Protein AF-A0A7S3LJ17-F1 (afdb_monomer_lite)

Foldseek 3Di:
DVQVVQADPVQKHFLQVVLPDPVNCVVCVSDSVVVLCQQQCHDPPDGDNVSHDPQKDADPVSGIIHGNPDDDQQQKKKKAPADDPDDPVLVVVLCVVDPWAWPDWDDDPHRMIITGTPGSVSNVVSQVSLQPDDDPNHRIDMDTDDDDDPPPDDDPPPPPPPPPPPDDDDDPDDDDDDDDDDDDDDDDDDDDDDDPDPDDPPPVVVVVVVVVVVVVVVVVVVVVVVVPPD

Secondary structure (DSSP, 8-state):
-HHHHT--TTSEEEHHHHHTSHHHHHHHTT-HHHHHHHHHTEETTEE-GGGS-SSEEE-TTSSEEEE--PPPP--EEEEESPPTT--HHHHHHHHHTS---EEEEEEETTTEEEEEESSHHHHHHHHHHHTT-EETTEE-EEEEPPPPP-----------TTPPP-----------------------PPP--------STTHHHHHHHHHHHHHHHHHHHHHHHHTT--

InterPro domains:
  IPR006630 La-type HTH domain [PS50961] (1-75)
  IPR006630 La-type HTH domain [SM00715] (1-68)
  IPR012677 Nucleotide-binding alpha-beta plait domain superfamily [G3DSA:3.30.70.330] (72-146)
  IPR035979 RNA-binding domain superfamily [SSF54928] (68-147)
  IPR036388 Winged helix-like DNA-binding domain superfamily [G3DSA:1.10.10.10] (1-71)
  IPR036390 Winged helix DNA-binding domain superfamily [SSF46785] (2-72)
  IPR045180 La domain containing protein [PTHR22792] (1-199)
  IPR058699 LARP4/4B, RNA recognition motif [PF26088] (73-150)

Radius of gyration: 30.93 Å; chains: 1; bounding box: 80×74×75 Å

Organism: NCBI:txid215587

Structure (mmCIF, N/CA/C/O backbone):
data_AF-A0A7S3LJ17-F1
#
_entry.id   AF-A0A7S3LJ17-F1
#
loop_
_atom_site.group_PDB
_atom_site.id
_atom_site.type_symbol
_atom_site.label_atom_id
_atom_site.label_alt_id
_atom_site.label_comp_id
_atom_site.label_asym_id
_atom_site.label_entity_id
_atom_site.label_seq_id
_atom_site.pdbx_PDB_ins_code
_atom_site.Cartn_x
_atom_site.Cartn_y
_atom_site.Cartn_z
_atom_site.occupancy
_atom_site.B_iso_or_equiv
_atom_site.auth_seq_id
_atom_site.auth_comp_id
_atom_site.auth_asym_id
_atom_site.auth_atom_id
_atom_site.pdbx_PDB_model_num
ATOM 1 N N . THR A 1 1 ? -2.736 1.247 -24.886 1.00 71.44 1 THR A N 1
ATOM 2 C CA . THR A 1 1 ? -2.609 0.145 -25.865 1.00 71.44 1 THR A CA 1
ATOM 3 C C . THR A 1 1 ? -1.167 -0.140 -26.247 1.00 71.44 1 THR A C 1
ATOM 5 O O . THR A 1 1 ? -0.769 -1.281 -26.093 1.00 71.44 1 THR A O 1
ATOM 8 N N . TYR A 1 2 ? -0.358 0.858 -26.639 1.00 88.00 2 TYR A N 1
ATOM 9 C CA . TYR A 1 2 ? 1.052 0.653 -27.033 1.00 88.00 2 TYR A CA 1
ATOM 10 C C . TYR A 1 2 ? 1.890 -0.163 -26.029 1.00 88.00 2 TYR A C 1
ATOM 12 O O . TYR A 1 2 ? 2.501 -1.152 -26.406 1.00 88.00 2 TYR A O 1
ATOM 20 N N . MET A 1 3 ? 1.858 0.178 -24.737 1.00 85.25 3 MET A N 1
ATOM 21 C CA . MET A 1 3 ? 2.620 -0.581 -23.733 1.00 85.25 3 MET A CA 1
ATOM 22 C C . MET A 1 3 ? 2.180 -2.042 -23.617 1.00 85.25 3 MET A C 1
ATOM 24 O O . MET A 1 3 ? 3.030 -2.910 -23.492 1.00 85.25 3 MET A O 1
ATOM 28 N N . LEU A 1 4 ? 0.874 -2.318 -23.708 1.00 84.62 4 LEU A N 1
ATOM 29 C CA . LEU A 1 4 ? 0.357 -3.688 -23.637 1.00 84.62 4 LEU A CA 1
ATOM 30 C C . LEU A 1 4 ? 0.807 -4.519 -24.846 1.00 84.62 4 LEU A C 1
ATOM 32 O O . LEU A 1 4 ? 1.064 -5.702 -24.695 1.00 84.62 4 LEU A O 1
ATOM 36 N N . SER A 1 5 ? 0.947 -3.910 -26.029 1.00 87.75 5 SER A N 1
ATOM 37 C CA . SER A 1 5 ? 1.472 -4.606 -27.216 1.00 87.75 5 SER A CA 1
ATOM 38 C C . SER A 1 5 ? 2.980 -4.862 -27.183 1.00 87.75 5 SER A C 1
ATOM 40 O O . SER A 1 5 ? 3.486 -5.580 -28.033 1.00 87.75 5 SER A O 1
ATOM 42 N N . GLN A 1 6 ? 3.700 -4.236 -26.252 1.00 88.19 6 GLN A N 1
ATOM 43 C CA . GLN A 1 6 ? 5.151 -4.377 -26.095 1.00 88.19 6 GLN A CA 1
ATOM 44 C C . GLN A 1 6 ? 5.512 -5.299 -24.919 1.00 88.19 6 GLN A C 1
ATOM 46 O O . GLN A 1 6 ? 6.693 -5.457 -24.616 1.00 88.19 6 GLN A O 1
ATOM 51 N N . MET A 1 7 ? 4.504 -5.863 -24.242 1.00 89.88 7 MET A N 1
ATOM 52 C CA . MET A 1 7 ? 4.683 -6.837 -23.170 1.00 89.88 7 MET A CA 1
ATOM 53 C C . MET A 1 7 ? 4.942 -8.227 -23.751 1.00 89.88 7 MET A C 1
ATOM 55 O O . MET A 1 7 ? 4.301 -8.624 -24.725 1.00 89.88 7 MET A O 1
ATOM 59 N N . ASP A 1 8 ? 5.854 -8.971 -23.134 1.00 88.25 8 ASP A N 1
ATOM 60 C CA . ASP A 1 8 ? 5.990 -10.407 -23.359 1.00 88.25 8 ASP A CA 1
ATOM 61 C C . ASP A 1 8 ? 4.924 -11.213 -22.590 1.00 88.25 8 ASP A C 1
ATOM 63 O O . ASP A 1 8 ? 4.059 -10.657 -21.906 1.00 88.25 8 ASP A O 1
ATOM 67 N N . ASN A 1 9 ? 4.984 -12.542 -22.710 1.00 87.44 9 ASN A N 1
ATOM 68 C CA . ASN A 1 9 ? 4.051 -13.456 -22.043 1.00 87.44 9 ASN A CA 1
ATOM 69 C C . ASN A 1 9 ? 4.068 -13.323 -20.509 1.00 87.44 9 ASN A C 1
ATOM 71 O O . ASN A 1 9 ? 3.061 -13.613 -19.864 1.00 87.44 9 ASN A O 1
ATOM 75 N N . ASP A 1 10 ? 5.175 -12.847 -19.935 1.00 85.19 10 ASP A N 1
ATOM 76 C CA . ASP A 1 10 ? 5.362 -12.674 -18.495 1.00 85.19 10 ASP A CA 1
ATOM 77 C C . ASP A 1 10 ? 5.051 -11.240 -18.023 1.00 85.19 10 ASP A C 1
ATOM 79 O O . ASP A 1 10 ? 5.078 -10.947 -16.818 1.00 85.19 10 ASP A O 1
ATOM 83 N N . GLY A 1 11 ? 4.690 -10.346 -18.949 1.00 86.75 11 GLY A N 1
ATOM 84 C CA . GLY A 1 11 ? 4.327 -8.954 -18.691 1.00 86.75 11 GLY A CA 1
ATOM 85 C C . GLY A 1 11 ? 5.518 -7.999 -18.575 1.00 86.75 11 GLY A C 1
ATOM 86 O O . GLY A 1 11 ? 5.347 -6.883 -18.075 1.00 86.75 11 GLY A O 1
ATOM 87 N N . TYR A 1 12 ? 6.712 -8.411 -19.002 1.00 90.88 12 TYR A N 1
ATOM 88 C CA . TYR A 1 12 ? 7.881 -7.544 -19.087 1.00 90.88 12 TYR A CA 1
ATOM 89 C C . TYR A 1 12 ? 7.899 -6.761 -20.397 1.00 90.88 12 TYR A C 1
ATOM 91 O O . TYR A 1 12 ? 7.482 -7.234 -21.451 1.00 90.88 12 TYR A O 1
ATOM 99 N N . ILE A 1 13 ? 8.435 -5.547 -20.326 1.00 92.56 13 ILE A N 1
ATOM 100 C CA . ILE A 1 13 ? 8.638 -4.649 -21.460 1.00 92.56 13 ILE A CA 1
ATOM 101 C C . ILE A 1 13 ? 10.140 -4.353 -21.569 1.00 92.56 13 ILE A C 1
ATOM 103 O O . ILE A 1 13 ? 10.785 -4.109 -20.542 1.00 92.56 13 ILE A O 1
ATOM 107 N N . PRO A 1 14 ? 10.726 -4.325 -22.779 1.00 92.50 14 PRO A N 1
ATOM 108 C CA . PRO A 1 14 ? 12.118 -3.928 -22.959 1.00 92.50 14 PRO A CA 1
ATOM 109 C C . PRO A 1 14 ? 12.380 -2.497 -22.469 1.00 92.50 14 PRO A C 1
ATOM 111 O O . PRO A 1 14 ? 11.639 -1.562 -22.787 1.00 92.50 14 PRO A O 1
ATOM 114 N N . ILE A 1 15 ? 13.483 -2.295 -21.744 1.00 91.81 15 ILE A N 1
ATOM 115 C CA . ILE A 1 15 ? 13.877 -0.965 -21.252 1.00 91.81 15 ILE A CA 1
ATOM 116 C C . ILE A 1 15 ? 14.197 -0.023 -22.416 1.00 91.81 15 ILE A C 1
ATOM 118 O O . ILE A 1 15 ? 13.933 1.171 -22.310 1.00 91.81 15 ILE A O 1
ATOM 122 N N . ALA A 1 16 ? 14.673 -0.551 -23.549 1.00 90.69 16 ALA A N 1
ATOM 123 C CA . ALA A 1 16 ? 14.861 0.218 -24.779 1.00 90.69 16 ALA A CA 1
ATOM 124 C C . ALA A 1 16 ? 13.561 0.919 -25.219 1.00 90.69 16 ALA A C 1
ATOM 126 O O . ALA A 1 16 ? 13.550 2.133 -25.412 1.00 90.69 16 ALA A O 1
ATOM 127 N N . THR A 1 17 ? 12.444 0.185 -25.251 1.00 91.12 17 THR A N 1
ATOM 128 C CA . THR A 1 17 ? 11.117 0.714 -25.601 1.00 91.12 17 THR A CA 1
ATOM 129 C C . THR A 1 17 ? 10.657 1.802 -24.627 1.00 91.12 17 THR A C 1
ATOM 131 O O . THR A 1 17 ? 10.013 2.774 -25.018 1.00 91.12 17 THR A O 1
ATOM 134 N N . ILE A 1 18 ? 10.997 1.672 -23.343 1.00 89.56 18 ILE A N 1
ATOM 135 C CA . ILE A 1 18 ? 10.619 2.636 -22.300 1.00 89.56 18 ILE A CA 1
ATOM 136 C C . ILE A 1 18 ? 11.508 3.882 -22.335 1.00 89.56 18 ILE A C 1
ATOM 138 O O . ILE A 1 18 ? 11.015 5.004 -22.196 1.00 89.56 18 ILE A O 1
ATOM 142 N N . GLY A 1 19 ? 12.802 3.703 -22.596 1.00 88.69 19 GLY A N 1
ATOM 143 C CA . GLY A 1 19 ? 13.768 4.777 -22.812 1.00 88.69 19 GLY A CA 1
ATOM 144 C C . GLY A 1 19 ? 13.406 5.685 -23.986 1.00 88.69 19 GLY A C 1
ATOM 145 O O . GLY A 1 19 ? 13.860 6.825 -24.048 1.00 88.69 19 GLY A O 1
ATOM 146 N N . GLU A 1 20 ? 12.540 5.236 -24.896 1.00 89.00 20 GLU A N 1
ATOM 147 C CA . GLU A 1 20 ? 12.066 6.049 -26.009 1.00 89.00 20 GLU A CA 1
ATOM 148 C C . GLU A 1 20 ? 11.014 7.097 -25.631 1.00 89.00 20 GLU A C 1
ATOM 150 O O . GLU A 1 20 ? 10.817 8.055 -26.393 1.00 89.00 20 GLU A O 1
ATOM 155 N N . PHE A 1 21 ? 10.383 6.977 -24.457 1.00 90.69 21 PHE A N 1
ATOM 156 C CA . PHE A 1 21 ? 9.321 7.883 -24.038 1.00 90.69 21 PHE A CA 1
ATOM 157 C C . PHE A 1 21 ? 9.817 9.317 -23.869 1.00 90.69 21 PHE A C 1
ATOM 159 O O . PHE A 1 21 ? 10.776 9.602 -23.155 1.00 90.69 21 PHE A O 1
ATOM 166 N N . LYS A 1 22 ? 9.086 10.262 -24.473 1.00 91.06 22 LYS A N 1
ATOM 167 C CA . LYS A 1 22 ? 9.439 11.690 -24.504 1.00 91.06 22 LYS A CA 1
ATOM 168 C C . LYS A 1 22 ? 9.720 12.279 -23.121 1.00 91.06 22 LYS A C 1
ATOM 170 O O . LYS A 1 22 ? 10.614 13.106 -22.993 1.00 91.06 22 LYS A O 1
ATOM 175 N N . GLN A 1 23 ? 8.951 11.897 -22.101 1.00 90.75 23 GLN A N 1
ATOM 176 C CA . GLN A 1 23 ? 9.170 12.380 -20.735 1.00 90.75 23 GLN A CA 1
ATOM 177 C C . GLN A 1 23 ? 10.402 11.735 -20.101 1.00 90.75 23 GLN A C 1
ATOM 179 O O . GLN A 1 23 ? 11.217 12.441 -19.520 1.00 90.75 23 GLN A O 1
ATOM 184 N N . LEU A 1 24 ? 10.588 10.426 -20.277 1.00 89.25 24 LEU A N 1
ATOM 185 C CA . LEU A 1 24 ? 11.729 9.717 -19.708 1.00 89.25 24 LEU A CA 1
ATOM 186 C C . LEU A 1 24 ? 13.054 10.159 -20.343 1.00 89.25 24 LEU A C 1
ATOM 188 O O . LEU A 1 24 ? 14.040 10.346 -19.633 1.00 89.25 24 LEU A O 1
ATOM 192 N N . LYS A 1 25 ? 13.058 10.447 -21.652 1.00 89.81 25 LYS A N 1
ATOM 193 C CA . LYS A 1 25 ? 14.199 11.041 -22.368 1.00 89.81 25 LYS A CA 1
ATOM 194 C C . LYS A 1 25 ? 14.643 12.378 -21.785 1.00 89.81 25 LYS A C 1
ATOM 196 O O . LYS A 1 25 ? 15.838 12.644 -21.757 1.00 89.81 25 LYS A O 1
ATOM 201 N N . LYS A 1 26 ? 13.713 13.206 -21.293 1.00 91.62 26 LYS A N 1
ATOM 202 C CA . LYS A 1 26 ? 14.058 14.493 -20.666 1.00 91.62 26 LYS A CA 1
ATOM 203 C C . LYS A 1 26 ? 14.863 14.319 -19.378 1.00 91.62 26 LYS A C 1
ATOM 205 O O . LYS A 1 26 ? 15.712 15.153 -19.102 1.00 91.62 26 LYS A O 1
ATOM 210 N N . PHE A 1 27 ? 14.595 13.262 -18.610 1.00 86.50 27 PHE A N 1
ATOM 211 C CA . PHE A 1 27 ? 15.270 13.006 -17.333 1.00 86.50 27 PHE A CA 1
ATOM 212 C C . PHE A 1 27 ? 16.544 12.172 -17.485 1.00 86.50 27 PHE A C 1
ATOM 214 O O . PHE A 1 27 ? 17.511 12.386 -16.768 1.00 86.50 27 PHE A O 1
ATOM 221 N N . THR A 1 28 ? 16.553 11.226 -18.423 1.00 85.56 28 THR A N 1
ATOM 222 C CA . THR A 1 28 ? 17.648 10.253 -18.586 1.00 85.56 28 THR A CA 1
ATOM 223 C C . THR A 1 28 ? 18.652 10.642 -19.667 1.00 85.56 28 THR A C 1
ATOM 225 O O . THR A 1 28 ? 19.726 10.049 -19.749 1.00 85.56 28 THR A O 1
ATOM 228 N N . GLY A 1 29 ? 18.306 11.592 -20.542 1.00 83.81 29 GLY A N 1
ATOM 229 C CA . GLY A 1 29 ? 19.127 11.960 -21.699 1.00 83.81 29 GLY A CA 1
ATOM 230 C C . GLY A 1 29 ? 19.295 10.834 -22.726 1.00 83.81 29 GLY A C 1
ATOM 231 O O . GLY A 1 29 ? 20.181 10.918 -23.566 1.00 83.81 29 GLY A O 1
ATOM 232 N N . GLY A 1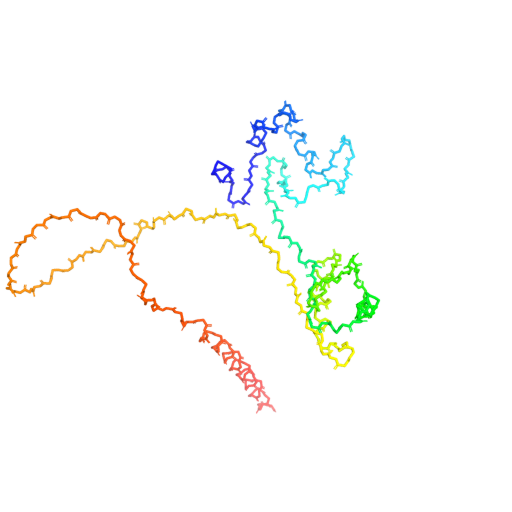 30 ? 18.475 9.776 -22.658 1.00 80.88 30 GLY A N 1
ATOM 233 C CA . GLY A 1 30 ? 18.621 8.576 -23.492 1.00 80.88 30 GLY A CA 1
ATOM 234 C C . GLY A 1 30 ? 19.522 7.489 -22.893 1.00 80.88 30 GLY A C 1
ATOM 235 O O . GLY A 1 30 ? 19.739 6.466 -23.537 1.00 80.88 30 GLY A O 1
ATOM 236 N N . ASN A 1 31 ? 20.015 7.663 -21.663 1.00 87.81 31 ASN A N 1
ATOM 237 C CA . ASN A 1 31 ? 20.821 6.652 -20.982 1.00 87.81 31 ASN A CA 1
ATOM 238 C C . ASN A 1 31 ? 19.933 5.591 -20.320 1.00 87.81 31 ASN A C 1
ATOM 240 O O . ASN A 1 31 ? 19.283 5.854 -19.307 1.00 87.81 31 ASN A O 1
ATOM 244 N N . LEU A 1 32 ? 19.951 4.369 -20.857 1.00 88.81 32 LEU A N 1
ATOM 245 C CA . LEU A 1 32 ? 19.167 3.248 -20.321 1.00 88.81 32 LEU A CA 1
ATOM 246 C C . LEU A 1 32 ? 19.664 2.789 -18.940 1.00 88.81 32 LEU A C 1
ATOM 248 O O . LEU A 1 32 ? 18.860 2.405 -18.094 1.00 88.81 32 LEU A O 1
ATOM 252 N N . ASN A 1 33 ? 20.968 2.908 -18.676 1.00 89.31 33 ASN A N 1
ATOM 253 C CA . ASN A 1 33 ? 21.567 2.513 -17.398 1.00 89.31 33 ASN A CA 1
ATOM 254 C C . ASN A 1 33 ? 21.003 3.315 -16.219 1.00 89.31 33 ASN A C 1
ATOM 256 O O . ASN A 1 33 ? 20.750 2.744 -15.165 1.00 89.31 33 ASN A O 1
ATOM 260 N N . LEU A 1 34 ? 20.7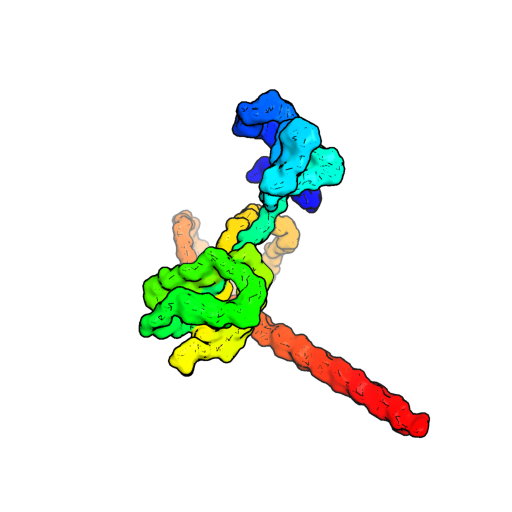16 4.607 -16.413 1.00 89.06 34 LEU A N 1
ATOM 261 C CA . LEU A 1 34 ? 20.122 5.441 -15.364 1.00 89.06 34 LEU A CA 1
ATOM 262 C C . LEU A 1 34 ? 18.714 4.969 -14.985 1.00 89.06 34 LEU A C 1
ATOM 264 O O . LEU A 1 34 ? 18.315 5.092 -13.830 1.00 89.06 34 LEU A O 1
ATOM 268 N N . ILE A 1 35 ? 17.969 4.398 -15.938 1.00 89.44 35 ILE A N 1
ATOM 269 C CA . ILE A 1 35 ? 16.646 3.822 -15.672 1.00 89.44 35 ILE A CA 1
ATOM 270 C C . ILE A 1 35 ? 16.806 2.617 -14.743 1.00 89.44 35 ILE A C 1
ATOM 272 O O . ILE A 1 35 ? 16.162 2.561 -13.698 1.00 89.44 35 ILE A O 1
ATOM 276 N N . VAL A 1 36 ? 17.711 1.696 -15.082 1.00 90.69 36 VAL A N 1
ATOM 277 C CA . VAL A 1 36 ? 18.009 0.501 -14.276 1.00 90.69 36 VAL A CA 1
ATOM 278 C C . VAL A 1 36 ? 18.481 0.888 -12.873 1.00 90.69 36 VAL A C 1
ATOM 280 O O . VAL A 1 36 ? 17.944 0.397 -11.881 1.00 90.69 36 VAL A O 1
ATOM 283 N N . GLU A 1 37 ? 19.431 1.817 -12.775 1.00 89.88 37 GLU A N 1
ATOM 284 C CA . GLU A 1 37 ? 19.971 2.289 -11.497 1.00 89.88 37 GLU A CA 1
ATOM 285 C C . GLU A 1 37 ? 18.901 2.958 -10.631 1.00 89.88 37 GLU A C 1
ATOM 287 O O . GLU A 1 37 ? 18.812 2.665 -9.438 1.00 89.88 37 GLU A O 1
ATOM 292 N N . SER A 1 38 ? 18.026 3.770 -11.232 1.00 88.50 38 SER A N 1
ATOM 293 C CA . SER A 1 38 ? 16.924 4.417 -10.513 1.00 88.50 38 SER A CA 1
ATOM 294 C C . SER A 1 38 ? 15.911 3.423 -9.941 1.00 88.50 38 SER A C 1
ATOM 296 O O . SER A 1 38 ? 15.367 3.657 -8.868 1.00 88.50 38 SER A O 1
ATOM 298 N N . ILE A 1 39 ? 15.680 2.291 -10.615 1.00 89.06 39 ILE A N 1
ATOM 299 C CA . ILE A 1 39 ? 14.757 1.252 -10.137 1.00 89.06 39 ILE A CA 1
ATOM 300 C C . ILE A 1 39 ? 15.374 0.473 -8.975 1.00 89.06 39 ILE A C 1
ATOM 302 O O . ILE A 1 39 ? 14.677 0.133 -8.020 1.00 89.06 39 ILE A O 1
ATOM 306 N N . ILE A 1 40 ? 16.680 0.216 -9.038 1.00 88.38 40 ILE A N 1
ATOM 307 C CA . ILE A 1 40 ? 17.421 -0.507 -7.998 1.00 88.38 40 ILE A CA 1
ATOM 308 C C . ILE A 1 40 ? 17.665 0.375 -6.763 1.00 88.38 40 ILE A C 1
ATOM 310 O O . ILE A 1 40 ? 17.911 -0.158 -5.688 1.00 88.38 40 ILE A O 1
ATOM 314 N N . GLY A 1 41 ? 17.575 1.703 -6.890 1.00 85.62 41 GLY A N 1
ATOM 315 C CA . GLY A 1 41 ? 17.977 2.629 -5.826 1.00 85.62 41 GLY A CA 1
ATOM 316 C C . GLY A 1 41 ? 19.498 2.786 -5.750 1.00 85.62 41 GLY A C 1
ATOM 317 O O . GLY A 1 41 ? 20.068 2.980 -4.678 1.00 85.62 41 GLY A O 1
ATOM 318 N N . LYS A 1 42 ? 20.184 2.646 -6.889 1.00 86.44 42 LYS A N 1
ATOM 319 C CA . LYS A 1 42 ? 21.639 2.753 -6.988 1.00 86.44 42 LYS A CA 1
ATOM 320 C C . LYS A 1 42 ? 22.044 4.179 -7.361 1.00 86.44 42 LYS A C 1
ATOM 322 O O . LYS A 1 42 ? 21.576 4.722 -8.356 1.00 86.44 42 LYS A O 1
ATOM 327 N N . ILE A 1 43 ? 22.951 4.767 -6.583 1.00 81.19 43 ILE A N 1
ATOM 328 C CA . ILE A 1 43 ? 23.584 6.061 -6.866 1.00 81.19 43 ILE A CA 1
ATOM 329 C C . ILE A 1 43 ? 25.095 5.833 -6.917 1.00 81.19 43 ILE A C 1
ATOM 331 O O . ILE A 1 43 ? 25.746 5.587 -5.897 1.00 81.19 43 ILE A O 1
ATOM 335 N N . GLY A 1 44 ? 25.669 5.883 -8.120 1.00 80.00 44 GLY A N 1
ATOM 336 C CA . GLY A 1 44 ? 27.082 5.562 -8.326 1.00 80.00 44 GLY A CA 1
ATOM 337 C C . GLY A 1 44 ? 27.387 4.123 -7.900 1.00 80.00 44 GLY A C 1
ATOM 338 O O . GLY A 1 44 ? 26.767 3.188 -8.387 1.00 80.00 44 GLY A O 1
ATOM 339 N N . SER A 1 45 ? 28.328 3.918 -6.974 1.00 79.31 45 SER A N 1
ATOM 340 C CA . SER A 1 45 ? 28.667 2.572 -6.476 1.00 79.31 45 SER A CA 1
ATOM 341 C C . SER A 1 45 ? 27.803 2.099 -5.298 1.00 79.31 45 SER A C 1
ATOM 343 O O . SER A 1 45 ? 27.975 0.967 -4.845 1.00 79.31 45 SER A O 1
ATOM 345 N N . ARG A 1 46 ? 26.912 2.941 -4.762 1.00 83.56 46 ARG A N 1
ATOM 346 C CA . ARG A 1 46 ? 26.132 2.628 -3.560 1.00 83.56 46 ARG A CA 1
ATOM 347 C C . ARG A 1 46 ? 24.724 2.193 -3.945 1.00 83.56 46 ARG A C 1
ATOM 349 O O . ARG A 1 46 ? 24.052 2.893 -4.695 1.00 83.56 46 ARG A O 1
ATOM 356 N N . VAL A 1 47 ? 24.290 1.059 -3.407 1.00 85.56 47 VAL A N 1
ATOM 357 C CA . VAL A 1 47 ? 22.896 0.612 -3.472 1.00 85.56 47 VAL A CA 1
ATOM 358 C C . VAL A 1 47 ? 22.226 0.993 -2.161 1.00 85.56 47 VAL A C 1
ATOM 360 O O . VAL A 1 47 ? 22.750 0.689 -1.089 1.00 85.56 47 VAL A O 1
ATOM 363 N N . ASP A 1 48 ? 21.103 1.694 -2.254 1.00 84.06 48 ASP A N 1
ATOM 364 C CA . ASP A 1 48 ? 20.243 2.003 -1.122 1.00 84.06 48 ASP A CA 1
ATOM 365 C C . ASP A 1 48 ? 18.894 1.306 -1.317 1.00 84.06 48 ASP A C 1
ATOM 367 O O . ASP A 1 48 ? 18.061 1.729 -2.120 1.00 84.06 48 ASP A O 1
ATOM 371 N N . GLU A 1 49 ? 18.677 0.225 -0.567 1.00 81.81 49 GLU A N 1
ATOM 372 C CA . GLU A 1 49 ? 17.433 -0.551 -0.621 1.00 81.81 49 GLU A CA 1
ATOM 373 C C . GLU A 1 49 ? 16.199 0.284 -0.249 1.00 81.81 49 GLU A C 1
ATOM 375 O O . GLU A 1 49 ? 15.095 -0.020 -0.694 1.00 81.81 49 GLU A O 1
ATOM 380 N N . SER A 1 50 ? 16.362 1.370 0.518 1.00 80.44 50 SER A N 1
ATOM 381 C CA . SER A 1 50 ? 15.248 2.270 0.840 1.00 80.44 50 SER A CA 1
ATOM 382 C C . SER A 1 50 ? 14.765 3.078 -0.369 1.00 80.44 50 SER A C 1
ATOM 384 O O . SER A 1 50 ? 13.607 3.493 -0.413 1.00 80.44 50 SER A O 1
ATOM 386 N N . MET A 1 51 ? 15.631 3.269 -1.369 1.00 80.31 51 MET A N 1
ATOM 387 C CA . MET A 1 51 ? 15.324 3.973 -2.615 1.00 80.31 51 MET A CA 1
ATOM 388 C C . MET A 1 51 ? 14.846 3.038 -3.729 1.00 80.31 51 MET A C 1
ATOM 390 O O . MET A 1 51 ? 14.478 3.510 -4.807 1.00 80.31 51 MET A O 1
ATOM 394 N N . ARG A 1 52 ? 14.852 1.721 -3.495 1.00 83.94 52 ARG A N 1
ATOM 395 C CA . ARG A 1 52 ? 14.408 0.732 -4.474 1.00 83.94 52 ARG A CA 1
ATOM 396 C C . ARG A 1 52 ? 12.936 0.949 -4.825 1.00 83.94 52 ARG A C 1
ATOM 398 O O . ARG A 1 52 ? 12.078 1.119 -3.957 1.00 83.94 52 ARG A O 1
ATOM 405 N N . SER A 1 53 ? 12.625 0.901 -6.116 1.00 82.50 53 SER A N 1
ATOM 406 C CA . SER A 1 53 ? 11.251 1.047 -6.588 1.00 82.50 53 SER A CA 1
ATOM 407 C C . SER A 1 53 ? 10.377 -0.114 -6.110 1.00 82.50 53 SER A C 1
ATOM 409 O O . SER A 1 53 ? 10.724 -1.282 -6.264 1.00 82.50 53 SER A O 1
ATOM 411 N N . THR A 1 54 ? 9.207 0.205 -5.557 1.00 80.06 54 THR A N 1
ATOM 412 C CA . THR A 1 54 ? 8.201 -0.783 -5.127 1.00 80.06 54 THR A CA 1
ATOM 413 C C . THR A 1 54 ? 7.134 -1.055 -6.187 1.00 80.06 54 THR A C 1
ATOM 415 O O . THR A 1 54 ? 6.336 -1.980 -6.037 1.00 80.06 54 THR A O 1
ATOM 418 N N . ILE A 1 55 ? 7.116 -0.250 -7.253 1.00 82.62 55 ILE A N 1
ATOM 419 C CA . ILE A 1 55 ? 6.097 -0.271 -8.311 1.00 82.62 55 ILE A CA 1
ATOM 420 C C . ILE A 1 55 ? 6.558 -0.994 -9.579 1.00 82.62 55 ILE A C 1
ATOM 422 O O . ILE A 1 55 ? 5.720 -1.355 -10.408 1.00 82.62 55 ILE A O 1
ATOM 426 N N . CYS A 1 56 ? 7.866 -1.202 -9.734 1.00 87.38 56 CYS A N 1
ATOM 427 C CA . CYS A 1 56 ? 8.459 -1.845 -10.896 1.00 87.38 56 CYS A CA 1
ATOM 428 C C . CYS A 1 56 ? 9.538 -2.848 -10.482 1.00 87.38 56 CYS A C 1
ATOM 430 O O . CYS A 1 56 ? 10.343 -2.576 -9.594 1.00 87.38 56 CYS A O 1
ATOM 432 N N . GLU A 1 57 ? 9.602 -3.961 -11.203 1.00 87.25 57 GLU A N 1
ATOM 433 C CA . GLU A 1 57 ? 10.606 -5.009 -11.042 1.00 87.25 57 GLU A CA 1
ATOM 434 C C . GLU A 1 57 ? 11.401 -5.170 -12.340 1.00 87.25 57 GLU A C 1
ATOM 436 O O . GLU A 1 57 ? 10.866 -5.022 -13.441 1.00 87.25 57 GLU A O 1
ATOM 441 N N . LEU A 1 58 ? 12.694 -5.455 -12.206 1.00 89.94 58 LEU A N 1
ATOM 442 C CA . LEU A 1 58 ? 13.575 -5.760 -13.328 1.00 89.94 58 LEU A CA 1
ATOM 443 C C . LEU A 1 58 ? 13.627 -7.271 -13.555 1.00 89.94 58 LEU A C 1
ATOM 445 O O . LEU A 1 58 ? 13.463 -8.051 -12.620 1.00 89.94 58 LEU A O 1
ATOM 449 N N . SER A 1 59 ? 13.855 -7.659 -14.802 1.00 88.75 59 SER A N 1
ATOM 450 C CA . SER A 1 59 ? 14.218 -9.027 -15.176 1.00 88.75 59 SER A CA 1
ATOM 451 C C . SER A 1 59 ? 15.634 -9.364 -14.683 1.00 88.75 59 SER A C 1
ATOM 453 O O . SER A 1 59 ? 16.425 -8.455 -14.413 1.00 88.75 59 SER A O 1
ATOM 455 N N . ASP A 1 60 ? 15.966 -10.653 -14.591 1.00 86.75 60 ASP A N 1
ATOM 456 C CA . ASP A 1 60 ? 17.284 -11.142 -14.152 1.00 86.75 60 ASP A CA 1
ATOM 457 C C . ASP A 1 60 ? 18.425 -10.622 -15.043 1.00 86.75 60 ASP A C 1
ATOM 459 O O . ASP A 1 60 ? 19.528 -10.352 -14.574 1.00 86.75 60 ASP A O 1
ATOM 463 N N . ASP A 1 61 ? 18.133 -10.413 -16.330 1.00 87.19 61 ASP A N 1
ATOM 464 C CA . ASP A 1 61 ? 19.041 -9.814 -17.316 1.00 87.19 61 ASP A CA 1
ATOM 465 C C . ASP A 1 61 ? 19.127 -8.277 -17.235 1.00 87.19 61 ASP A C 1
ATOM 467 O O . ASP A 1 61 ? 19.878 -7.659 -17.987 1.00 87.19 61 ASP A O 1
ATOM 471 N N . GLN A 1 62 ? 18.338 -7.648 -16.355 1.00 86.12 62 GLN A N 1
ATOM 472 C CA . GLN A 1 62 ? 18.204 -6.197 -16.174 1.00 86.12 62 GLN A CA 1
ATOM 473 C C . GLN A 1 62 ? 17.891 -5.417 -17.463 1.00 86.12 62 GLN A C 1
ATOM 475 O O . GLN A 1 62 ? 18.022 -4.194 -17.493 1.00 86.12 62 GLN A O 1
ATOM 480 N N . ALA A 1 63 ? 17.448 -6.097 -18.524 1.00 87.94 63 ALA A N 1
ATOM 481 C CA . ALA A 1 63 ? 17.148 -5.501 -19.826 1.00 87.94 63 ALA A CA 1
ATOM 482 C C . ALA A 1 63 ? 15.647 -5.249 -20.021 1.00 87.94 63 ALA A C 1
ATOM 484 O O . ALA A 1 63 ? 15.240 -4.490 -20.910 1.00 87.94 63 ALA A O 1
ATOM 485 N N . ARG A 1 64 ? 14.814 -5.874 -19.182 1.00 91.25 64 ARG A N 1
ATOM 486 C CA . ARG A 1 64 ? 13.358 -5.727 -19.190 1.00 91.25 64 ARG A CA 1
ATOM 487 C C . ARG A 1 64 ? 12.831 -5.297 -17.827 1.00 91.25 64 ARG A C 1
ATOM 489 O O . ARG A 1 64 ? 13.431 -5.580 -16.792 1.00 91.25 64 ARG A O 1
ATOM 496 N N . ILE A 1 65 ? 11.682 -4.636 -17.840 1.00 91.31 65 ILE A N 1
ATOM 497 C CA . ILE A 1 65 ? 10.992 -4.134 -16.652 1.00 91.31 65 ILE A CA 1
ATOM 498 C C . ILE A 1 65 ? 9.520 -4.532 -16.699 1.00 91.31 65 ILE A C 1
ATOM 500 O O . ILE A 1 65 ? 8.873 -4.481 -17.745 1.00 91.31 65 ILE A O 1
ATOM 504 N N . LYS A 1 66 ? 8.987 -4.909 -15.547 1.00 89.56 66 LYS A N 1
ATOM 505 C CA . LYS A 1 66 ? 7.590 -5.259 -15.336 1.00 89.56 66 LYS A CA 1
ATOM 506 C C . LYS A 1 66 ? 6.998 -4.340 -14.282 1.00 89.56 66 LYS A C 1
ATOM 508 O O . LYS A 1 66 ? 7.652 -3.997 -13.299 1.00 89.56 66 LYS A O 1
ATOM 513 N N . ALA A 1 67 ? 5.745 -3.948 -14.476 1.00 85.94 67 ALA A N 1
ATOM 514 C CA . ALA A 1 67 ? 5.006 -3.238 -13.444 1.00 85.94 67 ALA A CA 1
ATOM 515 C C . ALA A 1 67 ? 4.631 -4.226 -12.32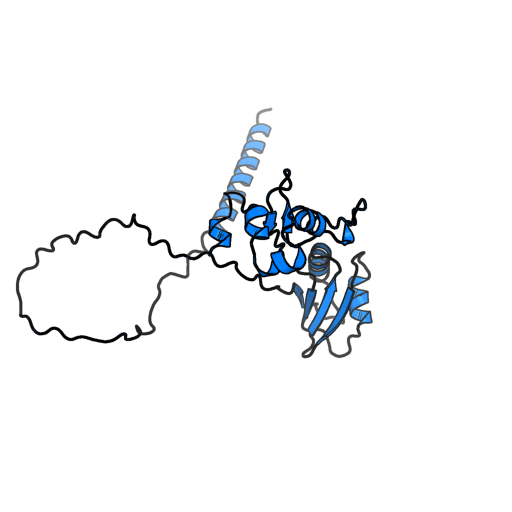9 1.00 85.94 67 ALA A C 1
ATOM 517 O O . ALA A 1 67 ? 3.762 -5.081 -12.506 1.00 85.94 67 ALA A O 1
ATOM 518 N N . SER A 1 68 ? 5.272 -4.096 -11.173 1.00 77.12 68 SER A N 1
ATOM 519 C CA . SER A 1 68 ? 4.958 -4.842 -9.959 1.00 77.12 68 SER A CA 1
ATOM 520 C C . SER A 1 68 ? 3.975 -4.031 -9.117 1.00 77.12 68 SER A C 1
ATOM 522 O O . SER A 1 68 ? 4.274 -3.609 -7.999 1.00 77.12 68 SER A O 1
ATOM 524 N N . TRP A 1 69 ? 2.783 -3.758 -9.659 1.00 66.81 69 TRP A N 1
ATOM 525 C CA . TRP A 1 69 ? 1.739 -3.111 -8.867 1.00 66.81 69 TRP A CA 1
ATOM 526 C C . TRP A 1 69 ? 1.235 -4.096 -7.810 1.00 66.81 69 TRP A C 1
ATOM 528 O O . TRP A 1 69 ? 0.358 -4.928 -8.057 1.00 66.81 69 TRP A O 1
ATOM 538 N N . LYS A 1 70 ? 1.813 -4.021 -6.612 1.00 65.69 70 LYS A N 1
ATOM 539 C CA . LYS A 1 70 ? 1.278 -4.716 -5.444 1.00 65.69 70 LYS A CA 1
ATOM 540 C C . LYS A 1 70 ? -0.045 -4.057 -5.076 1.00 65.69 70 LYS A C 1
ATOM 542 O O . LYS A 1 70 ? -0.201 -2.840 -5.173 1.00 65.69 70 LYS A O 1
ATOM 547 N N . ARG A 1 71 ? -1.025 -4.870 -4.671 1.00 64.69 71 ARG A N 1
ATOM 548 C CA . ARG A 1 71 ? -2.300 -4.334 -4.182 1.00 64.69 71 ARG A CA 1
ATOM 549 C C . ARG A 1 71 ? -2.010 -3.339 -3.049 1.00 64.69 71 ARG A C 1
ATOM 551 O O . ARG A 1 71 ? -1.160 -3.657 -2.215 1.00 64.69 71 ARG A O 1
ATOM 558 N N . PRO A 1 72 ? -2.692 -2.177 -3.003 1.00 68.50 72 PRO A N 1
ATOM 559 C CA . PRO A 1 72 ? -2.594 -1.278 -1.866 1.00 68.50 72 PRO A CA 1
ATOM 560 C C . PRO A 1 72 ? -2.880 -2.088 -0.607 1.00 68.50 72 PRO A C 1
ATOM 562 O O . PRO A 1 72 ? -3.924 -2.745 -0.516 1.00 68.50 72 PRO A O 1
ATOM 565 N N . GLN A 1 73 ? -1.917 -2.098 0.309 1.00 74.00 73 GLN A N 1
ATOM 566 C CA . GLN A 1 73 ? -2.039 -2.865 1.535 1.00 74.00 73 GLN A CA 1
ATOM 567 C C . GLN A 1 73 ? -3.214 -2.328 2.345 1.00 74.00 73 GLN A C 1
ATOM 569 O O . GLN A 1 73 ? -3.347 -1.122 2.565 1.00 74.00 73 GLN A O 1
ATOM 574 N N . ARG A 1 74 ? -4.087 -3.230 2.790 1.00 81.44 74 ARG A N 1
ATOM 575 C CA . ARG A 1 74 ? -5.239 -2.860 3.617 1.00 81.44 74 ARG A CA 1
ATOM 576 C C . ARG A 1 74 ? -4.792 -2.717 5.066 1.00 81.44 74 ARG A C 1
ATOM 578 O O . ARG A 1 74 ? -4.923 -3.647 5.848 1.00 81.44 74 ARG A O 1
ATOM 585 N N . THR A 1 75 ? -4.254 -1.557 5.416 1.00 87.38 75 THR A N 1
ATOM 586 C CA . THR A 1 75 ? -3.714 -1.302 6.763 1.00 87.38 75 THR A CA 1
ATOM 587 C C . THR A 1 75 ? -4.714 -0.648 7.712 1.00 87.38 75 THR A C 1
ATOM 589 O O . THR A 1 75 ? -4.450 -0.539 8.905 1.00 87.38 75 THR A O 1
ATOM 592 N N . THR A 1 76 ? -5.862 -0.181 7.209 1.00 88.81 76 THR A N 1
ATOM 593 C CA . THR A 1 76 ? -6.834 0.567 8.019 1.00 88.81 76 THR A CA 1
ATOM 594 C C . THR A 1 76 ? -8.009 -0.308 8.451 1.00 88.81 76 THR A C 1
ATOM 596 O O . THR A 1 76 ? -8.755 -0.823 7.615 1.00 88.81 76 THR A O 1
ATOM 599 N N . ILE A 1 77 ? -8.226 -0.404 9.759 1.00 90.19 77 ILE A N 1
ATOM 600 C CA . ILE A 1 77 ? -9.397 -1.015 10.391 1.00 90.19 77 ILE A CA 1
ATOM 601 C C . ILE A 1 77 ? -10.413 0.087 10.699 1.00 90.19 77 ILE A C 1
ATOM 603 O O . ILE A 1 77 ? -10.052 1.188 11.110 1.00 90.19 77 ILE A O 1
ATOM 607 N N . ILE A 1 78 ? -11.691 -0.206 10.480 1.00 91.81 78 ILE A N 1
ATOM 608 C CA . ILE A 1 78 ? -12.816 0.670 10.797 1.00 91.81 78 ILE A CA 1
ATOM 609 C C . ILE A 1 78 ? -13.600 0.025 11.934 1.00 91.81 78 ILE A C 1
ATOM 611 O O . ILE A 1 78 ? -14.165 -1.054 11.749 1.00 91.81 78 ILE A O 1
ATOM 615 N N . LEU A 1 79 ? -13.666 0.700 13.074 1.00 89.31 79 LEU A N 1
ATOM 616 C CA . LEU A 1 79 ? -14.547 0.351 14.182 1.00 89.31 79 LEU A CA 1
ATOM 617 C C . LEU A 1 79 ? -15.851 1.127 14.014 1.00 89.31 79 LEU A C 1
ATOM 619 O O . LEU A 1 79 ? -15.826 2.321 13.722 1.00 89.31 79 LEU A O 1
ATOM 623 N N . ARG A 1 80 ? -16.986 0.453 14.166 1.00 88.81 80 ARG A N 1
ATOM 624 C CA . ARG A 1 80 ? -18.323 1.048 14.139 1.00 88.81 80 ARG A CA 1
ATOM 625 C C . ARG A 1 80 ? -19.010 0.823 15.477 1.00 88.81 80 ARG A C 1
ATOM 627 O O . ARG A 1 80 ? -18.712 -0.162 16.147 1.00 88.81 80 ARG A O 1
ATOM 634 N N . GLU A 1 81 ? -19.966 1.698 15.784 1.00 83.94 81 GLU A N 1
ATOM 635 C CA . GLU A 1 81 ? -20.789 1.623 16.999 1.00 83.94 81 GLU A CA 1
ATOM 636 C C . GLU A 1 81 ? -19.940 1.739 18.275 1.00 83.94 81 GLU A C 1
ATOM 638 O O . GLU A 1 81 ? -20.151 1.043 19.259 1.00 83.94 81 GLU A O 1
ATOM 643 N N . VAL A 1 82 ? -18.935 2.619 18.247 1.00 82.62 82 VAL A N 1
ATOM 644 C CA . VAL A 1 82 ? -18.128 2.936 19.428 1.00 82.62 82 VAL A CA 1
ATOM 645 C C . VAL A 1 82 ? -18.831 4.023 20.238 1.00 82.62 82 VAL A C 1
ATOM 647 O O . VAL A 1 82 ? -19.022 5.131 19.737 1.00 82.62 82 VAL A O 1
ATOM 650 N N . LYS A 1 83 ? -19.173 3.712 21.492 1.00 79.38 83 LYS A N 1
ATOM 651 C CA . LYS A 1 83 ? -19.894 4.606 22.408 1.00 79.38 83 LYS A CA 1
ATOM 652 C C . LYS A 1 83 ? -19.289 6.014 22.486 1.00 79.38 83 LYS A C 1
ATOM 654 O O . LYS A 1 83 ? -18.068 6.180 22.596 1.00 79.38 83 LYS A O 1
ATOM 659 N N . GLU A 1 84 ? -20.165 7.018 22.510 1.00 72.00 84 GLU A N 1
ATOM 660 C CA . GLU A 1 84 ? -19.801 8.422 22.724 1.00 72.00 84 GLU A CA 1
ATOM 661 C C . GLU A 1 84 ? -19.120 8.607 24.092 1.00 72.00 84 GLU A C 1
ATOM 663 O O . GLU A 1 84 ? -19.648 8.197 25.127 1.00 72.00 84 GLU A O 1
ATOM 668 N N . GLY A 1 85 ? -17.917 9.189 24.086 1.00 73.62 85 GLY A N 1
ATOM 669 C CA . GLY A 1 85 ? -17.063 9.342 25.273 1.00 73.62 85 GLY A CA 1
ATOM 670 C C . GLY A 1 85 ? -15.871 8.383 25.338 1.00 73.62 85 GLY A C 1
ATOM 671 O O . GLY A 1 85 ? -15.049 8.516 26.237 1.00 73.62 85 GLY A O 1
ATOM 672 N N . THR A 1 86 ? -15.744 7.453 24.385 1.00 80.62 86 THR A N 1
ATOM 673 C CA . THR A 1 86 ? -14.526 6.640 24.227 1.00 80.62 86 THR A CA 1
ATOM 674 C C . THR A 1 86 ? -13.353 7.537 23.831 1.00 80.62 86 THR A C 1
ATOM 676 O O . THR A 1 86 ? -13.475 8.352 22.914 1.00 80.62 86 THR A O 1
ATOM 679 N N . THR A 1 87 ? -12.223 7.389 24.515 1.00 85.50 87 THR A N 1
ATOM 680 C CA . THR A 1 87 ? -10.990 8.127 24.221 1.00 85.50 87 THR A CA 1
ATOM 681 C C . THR A 1 87 ? -10.082 7.343 23.275 1.00 85.50 87 THR A C 1
ATOM 683 O O . THR A 1 87 ? -10.254 6.143 23.059 1.00 85.50 87 THR A O 1
ATOM 686 N N . GLU A 1 88 ? -9.091 8.016 22.688 1.00 84.94 88 GLU A N 1
ATOM 687 C CA . GLU A 1 88 ? -8.083 7.340 21.862 1.00 84.94 88 GLU A CA 1
ATOM 688 C C . GLU A 1 88 ? -7.320 6.269 22.664 1.00 84.94 88 GLU A C 1
ATOM 690 O O . GLU A 1 88 ? -6.998 5.204 22.132 1.00 84.94 88 GLU A O 1
ATOM 695 N N . ASP A 1 89 ? -7.086 6.527 23.953 1.00 84.56 89 ASP A N 1
ATOM 696 C CA . ASP A 1 89 ? -6.369 5.625 24.853 1.00 84.56 89 ASP A CA 1
ATOM 697 C C . ASP A 1 89 ? -7.143 4.329 25.111 1.00 84.56 89 ASP A C 1
ATOM 699 O O . ASP A 1 89 ? -6.543 3.259 25.140 1.00 84.56 89 ASP A O 1
ATOM 703 N N . ASP A 1 90 ? -8.475 4.377 25.187 1.00 84.94 90 ASP A N 1
ATOM 704 C CA . ASP A 1 90 ? -9.305 3.172 25.323 1.00 84.94 90 ASP A CA 1
ATOM 705 C C . ASP A 1 90 ? -9.173 2.245 24.102 1.00 84.94 90 ASP A C 1
ATOM 707 O O . ASP A 1 90 ? -9.134 1.018 24.224 1.00 84.94 90 ASP A O 1
ATOM 711 N N . ILE A 1 91 ? -9.061 2.830 22.907 1.00 84.12 91 ILE A N 1
ATOM 712 C CA . ILE A 1 91 ? -8.892 2.085 21.652 1.00 84.12 91 ILE A CA 1
ATOM 713 C C . ILE A 1 91 ? -7.473 1.540 21.526 1.00 84.12 91 ILE A C 1
ATOM 715 O O . ILE A 1 91 ? -7.284 0.424 21.038 1.00 84.12 91 ILE A O 1
ATOM 719 N N . LYS A 1 92 ? -6.472 2.287 21.997 1.00 83.69 92 LYS A N 1
ATOM 720 C CA . LYS A 1 92 ? -5.105 1.774 22.113 1.00 83.69 92 LYS A CA 1
ATOM 721 C C . LYS A 1 92 ? -5.037 0.625 23.113 1.00 83.69 92 LYS A C 1
ATOM 723 O O . LYS A 1 92 ? -4.446 -0.394 22.787 1.00 83.69 92 LYS A O 1
ATOM 728 N N . ASN A 1 93 ? -5.708 0.731 24.259 1.00 84.50 93 ASN A N 1
ATOM 729 C CA . ASN A 1 93 ? -5.755 -0.316 25.282 1.00 84.50 93 ASN A CA 1
ATOM 730 C C . ASN A 1 93 ? -6.418 -1.605 24.779 1.00 84.50 93 ASN A C 1
ATOM 732 O O . ASN A 1 93 ? -5.947 -2.695 25.088 1.00 84.50 93 ASN A O 1
ATOM 736 N N . LEU A 1 94 ? -7.445 -1.514 23.926 1.00 81.62 94 LEU A N 1
ATOM 737 C CA . LEU A 1 94 ? -8.034 -2.683 23.251 1.00 81.62 94 LEU A CA 1
ATOM 738 C C . LEU A 1 94 ? -7.006 -3.506 22.453 1.00 81.62 94 LEU A C 1
ATOM 740 O O . LEU A 1 94 ? -7.160 -4.727 22.319 1.00 81.62 94 LEU A O 1
ATOM 744 N N . LEU A 1 95 ? -5.986 -2.830 21.924 1.00 80.25 95 LEU A N 1
ATOM 745 C CA . LEU A 1 95 ? -4.911 -3.384 21.104 1.00 80.25 95 LEU A CA 1
ATOM 746 C C . LEU A 1 95 ? -3.579 -3.496 21.871 1.00 80.25 95 LEU A C 1
ATOM 748 O O . LEU A 1 95 ? -2.624 -4.042 21.331 1.00 80.25 95 LEU A O 1
ATOM 752 N N . ALA A 1 96 ? -3.502 -3.031 23.119 1.00 74.44 96 ALA A N 1
ATOM 753 C CA . ALA A 1 96 ? -2.272 -3.034 23.912 1.00 74.44 96 ALA A CA 1
ATOM 754 C C . ALA A 1 96 ? -1.844 -4.444 24.341 1.00 74.44 96 ALA A C 1
ATOM 756 O O . ALA A 1 96 ? -0.661 -4.684 24.549 1.00 74.44 96 ALA A O 1
ATOM 757 N N . ASP A 1 97 ? -2.786 -5.390 24.397 1.00 71.12 97 ASP A N 1
ATOM 758 C CA . ASP A 1 97 ? -2.506 -6.811 24.658 1.00 71.12 97 ASP A CA 1
ATOM 759 C C . ASP A 1 97 ? -1.778 -7.510 23.491 1.00 71.12 97 ASP A C 1
ATOM 761 O O . ASP A 1 97 ? -1.555 -8.718 23.534 1.00 71.12 97 ASP A O 1
ATOM 765 N N . THR A 1 98 ? -1.469 -6.786 22.411 1.00 72.75 98 THR A N 1
ATOM 766 C CA . THR A 1 98 ? -0.893 -7.340 21.183 1.00 72.75 98 THR A CA 1
ATOM 767 C C . THR A 1 98 ? 0.383 -6.609 20.788 1.00 72.75 98 THR A C 1
ATOM 769 O O . THR A 1 98 ? 0.495 -5.400 20.972 1.00 72.75 98 THR A O 1
ATOM 772 N N . ASP A 1 99 ? 1.316 -7.320 20.156 1.00 74.12 99 ASP A N 1
ATOM 773 C CA . ASP A 1 99 ? 2.581 -6.753 19.661 1.00 74.12 99 ASP A CA 1
ATOM 774 C C . ASP A 1 99 ? 2.418 -5.895 18.384 1.00 74.12 99 ASP A C 1
ATOM 776 O O . ASP A 1 99 ? 3.400 -5.534 17.725 1.00 74.12 99 ASP A O 1
ATOM 780 N N . TYR A 1 100 ? 1.183 -5.570 17.983 1.00 79.81 100 TYR A N 1
ATOM 781 C CA . TYR A 1 100 ? 0.926 -4.868 16.731 1.00 79.81 100 TYR A CA 1
ATOM 782 C C . TYR A 1 100 ? 1.287 -3.383 16.820 1.00 79.81 100 TYR A C 1
ATOM 784 O O . TYR A 1 100 ? 0.885 -2.655 17.728 1.00 79.81 100 TYR A O 1
ATOM 792 N N . LYS A 1 101 ? 1.983 -2.882 15.795 1.00 79.38 101 LYS A N 1
ATOM 793 C CA . LYS A 1 101 ? 2.344 -1.463 15.704 1.00 79.38 101 LYS A CA 1
ATOM 794 C C . LYS A 1 101 ? 1.202 -0.641 15.113 1.00 79.38 101 LYS A C 1
ATOM 796 O O . LYS A 1 101 ? 0.984 -0.634 13.897 1.00 79.38 101 LYS A O 1
ATOM 801 N N . VAL A 1 102 ? 0.503 0.090 15.978 1.00 84.31 102 VAL A N 1
ATOM 802 C CA . VAL A 1 102 ? -0.501 1.087 15.588 1.00 84.31 102 VAL A CA 1
ATOM 803 C C . VAL A 1 102 ? 0.209 2.372 15.148 1.00 84.31 102 VAL A C 1
ATOM 805 O O . VAL A 1 102 ? 0.964 2.957 15.919 1.00 84.31 102 VAL A O 1
ATOM 808 N N . GLN A 1 103 ? -0.023 2.825 13.911 1.00 85.38 103 GLN A N 1
ATOM 809 C CA . GLN A 1 103 ? 0.532 4.091 13.413 1.00 85.38 103 GLN A CA 1
ATOM 810 C C . GLN A 1 103 ? -0.325 5.295 13.801 1.00 85.38 103 GLN A C 1
ATOM 812 O O . GLN A 1 103 ? 0.201 6.361 14.103 1.00 85.38 103 GLN A O 1
ATOM 817 N N . SER A 1 104 ? -1.649 5.157 13.727 1.00 85.50 104 SER A N 1
ATOM 818 C CA . SER A 1 104 ? -2.567 6.267 13.971 1.00 85.50 104 SER A CA 1
ATOM 819 C C . SER A 1 104 ? -3.946 5.753 14.352 1.00 85.50 104 SER A C 1
ATOM 821 O O . SER A 1 104 ? -4.450 4.803 13.749 1.00 85.50 104 SER A O 1
ATOM 823 N N . VAL A 1 105 ? -4.568 6.420 15.318 1.00 89.19 105 VAL A N 1
ATOM 824 C CA . VAL A 1 105 ? -5.967 6.233 15.692 1.00 89.19 105 VAL A CA 1
ATOM 825 C C . VAL A 1 105 ? -6.666 7.573 15.503 1.00 89.19 105 VAL A C 1
ATOM 827 O O . VAL A 1 105 ? -6.146 8.609 15.908 1.00 89.19 105 VAL A O 1
ATOM 830 N N . ARG A 1 106 ? -7.822 7.575 14.840 1.00 89.44 106 ARG A N 1
ATOM 831 C CA . ARG A 1 106 ? -8.611 8.791 14.611 1.00 89.44 106 ARG A CA 1
ATOM 832 C C . ARG A 1 106 ? -10.098 8.509 14.752 1.00 89.44 106 ARG A C 1
ATOM 834 O O . ARG A 1 106 ? -10.591 7.515 14.212 1.00 89.44 106 ARG A O 1
ATOM 841 N N . SER A 1 107 ? -10.797 9.388 15.460 1.00 89.12 107 SER A N 1
ATOM 842 C CA . SER A 1 107 ? -12.254 9.393 15.499 1.00 89.12 107 SER A CA 1
ATOM 843 C C . SER A 1 107 ? -12.810 10.054 14.242 1.00 89.12 107 SER A C 1
ATOM 845 O O . SER A 1 107 ? -12.188 10.931 13.641 1.00 89.12 107 SER A O 1
ATOM 847 N N . ASP A 1 108 ? -13.981 9.597 13.826 1.00 88.25 108 ASP A N 1
ATOM 848 C CA . ASP A 1 108 ? -14.771 10.180 12.751 1.00 88.25 108 ASP A CA 1
ATOM 849 C C . ASP A 1 108 ? -16.218 10.362 13.222 1.00 88.25 108 ASP A C 1
ATOM 851 O O . ASP A 1 108 ? -16.626 9.901 14.295 1.00 88.25 108 ASP A O 1
ATOM 855 N N . VAL A 1 109 ? -17.009 11.055 12.414 1.00 83.19 109 VAL A N 1
ATOM 856 C CA . VAL A 1 109 ? -18.422 11.294 12.687 1.00 83.19 109 VAL A CA 1
ATOM 857 C C . VAL A 1 109 ? -19.213 9.984 12.771 1.00 83.19 109 VAL A C 1
ATOM 859 O O . VAL A 1 109 ? -18.960 9.012 12.058 1.00 83.19 109 VAL A O 1
ATOM 862 N N . GLY A 1 110 ? -20.216 9.960 13.650 1.00 82.31 110 GLY A N 1
ATOM 863 C CA . GLY A 1 110 ? -21.138 8.829 13.766 1.00 82.31 110 GLY A CA 1
ATOM 864 C C . GLY A 1 110 ? -20.513 7.580 14.389 1.00 82.31 110 GLY A C 1
ATOM 865 O O . GLY A 1 110 ? -20.619 6.495 13.813 1.00 82.31 110 GLY A O 1
ATOM 866 N N . GLN A 1 111 ? -19.875 7.724 15.560 1.00 85.56 111 GLN A N 1
ATOM 867 C CA . GLN A 1 111 ? -19.402 6.593 16.381 1.00 85.56 111 GLN A CA 1
ATOM 868 C C . GLN A 1 111 ? -18.481 5.632 15.607 1.00 85.56 111 GLN A C 1
ATOM 870 O O . GLN A 1 111 ? -18.514 4.410 15.785 1.00 85.56 111 GLN A O 1
ATOM 875 N N . THR A 1 112 ? -17.694 6.194 14.688 1.00 89.88 112 THR A N 1
ATOM 876 C CA . THR A 1 112 ? -16.797 5.457 13.804 1.00 89.88 112 THR A CA 1
ATOM 877 C C . THR A 1 112 ? -15.363 5.851 14.117 1.00 89.88 112 THR A C 1
ATOM 879 O O . THR A 1 112 ? -15.058 7.026 14.284 1.00 89.88 112 THR A O 1
ATOM 882 N N . TRP A 1 113 ? -14.474 4.866 14.184 1.00 91.06 113 TRP A N 1
ATOM 883 C CA . TRP A 1 113 ? -13.048 5.096 14.390 1.00 91.06 113 TRP A CA 1
ATOM 884 C C . TRP A 1 113 ? -12.237 4.404 13.312 1.00 91.06 113 TRP A C 1
ATOM 886 O O . TRP A 1 113 ? -12.585 3.315 12.852 1.00 91.06 113 TRP A O 1
ATOM 896 N N . PHE A 1 114 ? -11.130 5.029 12.931 1.00 91.25 114 PHE A N 1
ATOM 897 C CA . PHE A 1 114 ? -10.157 4.448 12.024 1.00 91.25 114 PHE A CA 1
ATOM 898 C C . PHE A 1 114 ? -8.854 4.195 12.762 1.00 91.25 114 PHE A C 1
ATOM 900 O O . PHE A 1 114 ? -8.274 5.104 13.354 1.00 91.25 114 PHE A O 1
ATOM 907 N N . VAL A 1 115 ? -8.375 2.963 12.657 1.00 90.06 115 VAL A N 1
ATOM 908 C CA . VAL A 1 115 ? -7.092 2.532 13.202 1.00 90.06 115 VAL A CA 1
ATOM 909 C C . VAL A 1 115 ? -6.205 2.141 12.029 1.00 90.06 115 VAL A C 1
ATOM 911 O O . VAL A 1 115 ? -6.527 1.216 11.286 1.00 90.06 115 VAL A O 1
ATOM 914 N N . THR A 1 116 ? -5.113 2.870 11.825 1.00 90.25 116 THR A N 1
ATOM 915 C CA . THR A 1 116 ? -4.105 2.564 10.808 1.00 90.25 116 THR A CA 1
ATOM 916 C C . THR A 1 116 ? -2.977 1.757 11.446 1.00 90.25 116 THR A C 1
ATOM 918 O O . THR A 1 116 ? -2.315 2.234 12.368 1.00 90.25 116 THR A O 1
ATOM 921 N N . MET A 1 117 ? -2.739 0.553 10.930 1.00 89.19 117 MET A N 1
ATOM 922 C CA . MET A 1 117 ? -1.669 -0.355 11.353 1.00 89.19 117 MET A CA 1
ATOM 923 C C . MET A 1 117 ? -0.421 -0.198 10.478 1.00 89.19 117 MET A C 1
ATOM 925 O O . MET A 1 117 ? -0.484 0.381 9.392 1.00 89.19 117 MET A O 1
ATOM 929 N N . SER A 1 118 ? 0.714 -0.738 10.926 1.00 86.19 118 SER A N 1
ATOM 930 C CA . SER A 1 118 ? 1.956 -0.694 10.146 1.00 86.19 118 SER A CA 1
ATOM 931 C C . SER A 1 118 ? 1.966 -1.633 8.937 1.00 86.19 118 SER A C 1
ATOM 933 O O . SER A 1 118 ? 2.586 -1.301 7.929 1.00 86.19 118 SER A O 1
ATOM 935 N N . THR A 1 119 ? 1.314 -2.794 9.026 1.00 84.25 119 THR A N 1
ATOM 936 C CA . THR A 1 119 ? 1.281 -3.797 7.952 1.00 84.25 119 THR A CA 1
ATOM 937 C C . THR A 1 119 ? -0.133 -4.340 7.732 1.00 84.25 119 THR A C 1
ATOM 939 O O . THR A 1 119 ? -1.009 -4.217 8.591 1.00 84.25 119 THR A O 1
ATOM 942 N N . GLU A 1 120 ? -0.384 -4.927 6.556 1.00 85.69 120 GLU A N 1
ATOM 943 C CA . GLU A 1 120 ? -1.669 -5.584 6.267 1.00 85.69 120 GLU A CA 1
ATOM 944 C C . GLU A 1 120 ? -1.891 -6.838 7.125 1.00 85.69 120 GLU A C 1
ATOM 946 O O . GLU A 1 120 ? -3.032 -7.136 7.480 1.00 85.69 120 GLU A O 1
ATOM 951 N N . ASP A 1 121 ? -0.826 -7.570 7.452 1.00 85.75 121 ASP A N 1
ATOM 952 C CA . ASP A 1 121 ? -0.929 -8.784 8.265 1.00 85.75 121 ASP A CA 1
ATOM 953 C C . ASP A 1 121 ? -1.330 -8.449 9.706 1.00 85.75 121 ASP A C 1
ATOM 955 O O . ASP A 1 121 ? -2.313 -8.991 10.217 1.00 85.75 121 ASP A O 1
ATOM 959 N N . ASP A 1 122 ? -0.691 -7.426 10.289 1.00 86.94 122 ASP A N 1
ATOM 960 C CA . ASP A 1 122 ? -1.077 -6.878 11.592 1.00 86.94 122 ASP A CA 1
ATOM 961 C C . ASP A 1 122 ? -2.535 -6.413 11.584 1.00 86.94 122 ASP A C 1
ATOM 963 O O . ASP A 1 122 ? -3.272 -6.651 12.536 1.00 86.94 122 ASP A O 1
ATOM 967 N N . ALA A 1 123 ? -2.994 -5.779 10.498 1.00 87.56 123 ALA A N 1
ATOM 968 C CA . ALA A 1 123 ? -4.372 -5.309 10.393 1.00 87.56 123 ALA A CA 1
ATOM 969 C C . ALA A 1 123 ? -5.398 -6.451 10.342 1.00 87.56 123 ALA A C 1
ATOM 971 O O . ALA A 1 123 ? -6.485 -6.3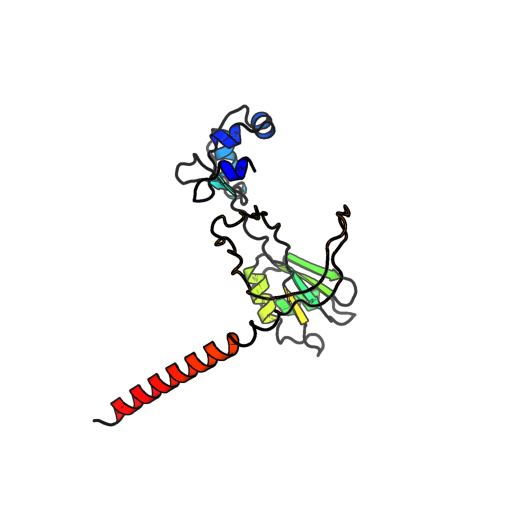31 10.913 1.00 87.56 123 ALA A O 1
ATOM 972 N N . LYS A 1 124 ? -5.075 -7.566 9.678 1.00 88.12 124 LYS A N 1
ATOM 973 C CA . LYS A 1 124 ? -5.935 -8.760 9.650 1.00 88.12 124 LYS A CA 1
ATOM 974 C C . LYS A 1 124 ? -5.975 -9.446 11.007 1.00 88.12 124 LYS A C 1
ATOM 976 O O . LYS A 1 124 ? -7.058 -9.780 11.483 1.00 88.12 124 LYS A O 1
ATOM 981 N N . SER A 1 125 ? -4.817 -9.619 11.629 1.00 86.88 125 SER A N 1
ATOM 982 C CA . SER A 1 125 ? -4.701 -10.287 12.921 1.00 86.88 125 SER A CA 1
ATOM 983 C C . SER A 1 125 ? -5.349 -9.459 14.035 1.00 86.88 125 SER A C 1
ATOM 985 O O . SER A 1 125 ? -6.151 -9.983 14.808 1.00 86.88 125 SER A O 1
ATOM 987 N N . ALA A 1 126 ? -5.147 -8.138 14.033 1.00 87.50 126 ALA A N 1
ATOM 988 C CA . ALA A 1 126 ? -5.847 -7.216 14.924 1.00 87.50 126 ALA A CA 1
ATOM 989 C C . ALA A 1 126 ? -7.367 -7.238 14.707 1.00 87.50 126 ALA A C 1
ATOM 991 O O . ALA A 1 126 ? -8.121 -7.211 15.676 1.00 87.50 126 ALA A O 1
ATOM 992 N N . LEU A 1 127 ? -7.845 -7.334 13.460 1.00 87.88 127 LEU A N 1
ATOM 993 C CA . LEU A 1 127 ? -9.278 -7.474 13.190 1.00 87.88 127 LEU A CA 1
ATOM 994 C C . LEU A 1 127 ? -9.849 -8.750 13.821 1.00 87.88 127 LEU A C 1
ATOM 996 O O . LEU A 1 127 ? -10.898 -8.679 14.453 1.00 87.88 127 LEU A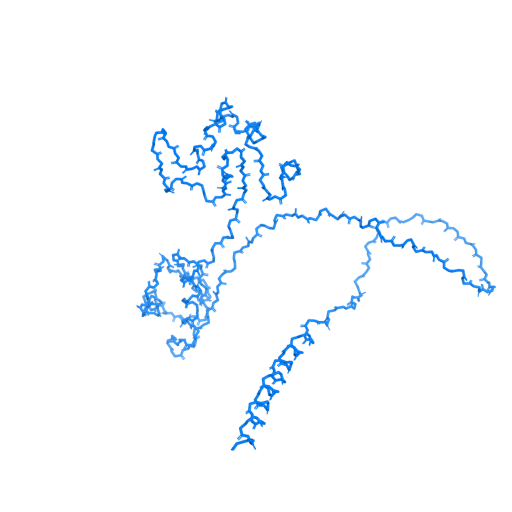 O 1
ATOM 1000 N N . LEU A 1 128 ? -9.170 -9.891 13.675 1.00 87.00 128 LEU A N 1
ATOM 1001 C CA . LEU A 1 128 ? -9.589 -11.148 14.302 1.00 87.00 128 LEU A CA 1
ATOM 1002 C C . LEU A 1 128 ? -9.604 -11.040 15.829 1.00 87.00 128 LEU A C 1
ATOM 1004 O O . LEU A 1 128 ? -10.536 -11.520 16.460 1.00 87.00 128 LEU A O 1
ATOM 1008 N N . HIS A 1 129 ? -8.622 -10.352 16.408 1.00 85.44 129 HIS A N 1
ATOM 1009 C CA . HIS A 1 129 ? -8.548 -10.124 17.848 1.00 85.44 129 HIS A CA 1
ATOM 1010 C C . HIS A 1 129 ? -9.654 -9.192 18.375 1.00 85.44 129 HIS A C 1
ATOM 1012 O O . HIS A 1 129 ? -10.109 -9.331 19.508 1.00 85.44 129 HIS A O 1
ATOM 1018 N N . LEU A 1 130 ? -10.114 -8.243 17.558 1.00 84.25 130 LEU A N 1
ATOM 1019 C CA . LEU A 1 130 ? -11.228 -7.358 17.901 1.00 84.25 130 LEU A CA 1
ATOM 1020 C C . LEU A 1 130 ? -12.587 -8.074 17.831 1.00 84.25 130 LEU A C 1
ATOM 1022 O O . LEU A 1 130 ? -13.528 -7.660 18.509 1.00 84.25 130 LEU A O 1
ATOM 1026 N N . ILE A 1 131 ? -12.701 -9.151 17.045 1.00 82.25 131 ILE A N 1
ATOM 1027 C CA . ILE A 1 131 ? -13.915 -9.971 16.975 1.00 82.25 131 ILE A CA 1
ATOM 1028 C C . ILE A 1 131 ? -14.063 -10.738 18.294 1.00 82.25 131 ILE A C 1
ATOM 1030 O O . ILE A 1 131 ? -13.307 -11.656 18.590 1.00 82.25 131 ILE A O 1
ATOM 1034 N N . GLY A 1 132 ? -15.062 -10.359 19.092 1.00 75.19 132 GLY A N 1
ATOM 1035 C CA . GLY A 1 132 ? -15.344 -10.972 20.395 1.00 75.19 132 GLY A CA 1
ATOM 1036 C C . GLY A 1 132 ? -14.872 -10.151 21.596 1.00 75.19 132 GLY A C 1
ATOM 1037 O O . GLY A 1 132 ? -15.259 -10.467 22.720 1.00 75.19 132 GLY A O 1
ATOM 1038 N N . LYS A 1 133 ? -14.122 -9.058 21.386 1.00 80.94 133 LYS A N 1
ATOM 1039 C CA . LYS A 1 133 ? -13.848 -8.092 22.454 1.00 80.94 133 LYS A CA 1
ATOM 1040 C C . LYS A 1 133 ? -15.056 -7.190 22.698 1.00 80.94 133 LYS A C 1
ATOM 1042 O O . LYS A 1 133 ? -15.756 -6.755 21.779 1.00 80.94 133 LYS A O 1
ATOM 1047 N N . THR A 1 134 ? -15.276 -6.888 23.970 1.00 79.62 134 THR A N 1
ATOM 1048 C CA . THR A 1 134 ? -16.297 -5.944 24.416 1.00 79.62 134 THR A CA 1
ATOM 1049 C C . THR A 1 134 ? -15.636 -4.667 24.898 1.00 79.62 134 THR A C 1
ATOM 1051 O O . THR A 1 134 ? -14.756 -4.718 25.756 1.00 79.62 134 THR A O 1
ATOM 1054 N N . LEU A 1 135 ? -16.093 -3.527 24.397 1.00 77.38 135 LEU A N 1
ATOM 1055 C CA . LEU A 1 135 ? -15.716 -2.211 24.887 1.00 77.38 135 LEU A CA 1
ATOM 1056 C C . LEU A 1 135 ? -16.923 -1.628 25.620 1.00 77.38 135 LEU A C 1
ATOM 1058 O O . LEU A 1 135 ? -18.013 -1.560 25.062 1.00 77.38 135 LEU A O 1
ATOM 1062 N N . ASN A 1 136 ? -16.754 -1.230 26.882 1.00 70.31 136 ASN A N 1
ATOM 1063 C CA . ASN A 1 136 ? -17.824 -0.600 27.666 1.00 70.31 136 ASN A CA 1
ATOM 1064 C C . ASN A 1 136 ? -19.138 -1.412 27.729 1.00 70.31 136 ASN A C 1
ATOM 1066 O O . ASN A 1 136 ? -20.223 -0.835 27.754 1.00 70.31 136 ASN A O 1
ATOM 1070 N N . LYS A 1 137 ? -19.023 -2.749 27.817 1.00 74.06 137 LYS A N 1
ATOM 1071 C CA . LYS A 1 137 ? -20.124 -3.742 27.833 1.00 74.06 137 LYS A CA 1
ATOM 1072 C C . LYS A 1 137 ? -20.863 -3.934 26.499 1.00 74.06 137 LYS A C 1
ATOM 1074 O O . LYS A 1 137 ? -21.819 -4.702 26.459 1.00 74.06 137 LYS A O 1
ATOM 1079 N N . GLU A 1 138 ? -20.398 -3.316 25.416 1.00 78.81 138 GLU A N 1
ATOM 1080 C CA . GLU A 1 138 ? -20.914 -3.519 24.059 1.00 78.81 138 GLU A CA 1
ATOM 1081 C C . GLU A 1 138 ? -19.878 -4.235 23.183 1.00 78.81 138 GLU A C 1
ATOM 1083 O O . GLU A 1 138 ? -18.668 -4.080 23.358 1.00 78.81 138 GLU A O 1
ATOM 1088 N N . SER A 1 139 ? -20.338 -5.070 22.251 1.00 79.75 139 SER A N 1
ATOM 1089 C CA . SER A 1 139 ? -19.455 -5.797 21.332 1.00 79.75 139 SER A CA 1
ATOM 1090 C C . SER A 1 139 ? -18.878 -4.860 20.275 1.00 79.75 139 SER A C 1
ATOM 1092 O O . SER A 1 139 ? -19.633 -4.159 19.599 1.00 79.75 139 SER A O 1
ATOM 1094 N N . VAL A 1 140 ? -17.565 -4.903 20.058 1.00 84.69 140 VAL A N 1
ATOM 1095 C CA . VAL A 1 140 ? -16.913 -4.067 19.044 1.00 84.69 140 VAL A CA 1
ATOM 1096 C C . VAL A 1 140 ? -17.199 -4.609 17.641 1.00 84.69 140 VAL A C 1
ATOM 1098 O O . VAL A 1 140 ? -16.879 -5.755 17.326 1.00 84.69 140 VAL A O 1
ATOM 1101 N N . LYS A 1 141 ? -17.763 -3.774 16.758 1.00 86.38 141 LYS A N 1
ATOM 1102 C CA . LYS A 1 141 ? -17.949 -4.115 15.339 1.00 86.38 141 LYS A CA 1
ATOM 1103 C C . LYS A 1 141 ? -16.816 -3.537 14.504 1.00 86.38 141 LYS A C 1
ATOM 1105 O O . LYS A 1 141 ? -16.816 -2.356 14.159 1.00 86.38 141 LYS A O 1
ATOM 1110 N N . ALA A 1 142 ? -15.860 -4.384 14.148 1.00 89.75 142 ALA A N 1
ATOM 1111 C CA . ALA A 1 142 ? -14.709 -4.008 13.340 1.00 89.75 142 ALA A CA 1
ATOM 1112 C C . ALA A 1 142 ? -14.827 -4.534 11.899 1.00 89.75 142 ALA A C 1
ATOM 1114 O O . ALA A 1 142 ? -15.379 -5.604 11.645 1.00 89.75 142 ALA A O 1
ATOM 1115 N N . ARG A 1 143 ? -14.293 -3.783 10.932 1.00 90.56 143 ARG A N 1
ATOM 1116 C CA . ARG A 1 143 ? -14.147 -4.215 9.534 1.00 90.56 143 ARG A CA 1
ATOM 1117 C C . ARG A 1 143 ? -12.847 -3.692 8.937 1.00 90.56 143 ARG A C 1
ATOM 1119 O O . ARG A 1 143 ? -12.435 -2.577 9.242 1.00 90.56 143 ARG A O 1
ATOM 1126 N N . LEU A 1 144 ? -12.240 -4.446 8.024 1.00 89.81 144 LEU A N 1
ATOM 1127 C CA . LEU A 1 144 ? -11.082 -3.965 7.269 1.00 89.81 144 LEU A CA 1
ATOM 1128 C C . LEU A 1 144 ? -11.536 -3.014 6.154 1.00 89.81 144 LEU A C 1
ATOM 1130 O O . LEU A 1 144 ? -12.452 -3.337 5.387 1.00 89.81 144 LEU A O 1
ATOM 1134 N N . LYS A 1 145 ? -10.905 -1.843 6.035 1.00 86.25 145 LYS A N 1
ATOM 1135 C CA . LYS A 1 145 ? -11.187 -0.918 4.935 1.00 86.25 145 LYS A CA 1
ATOM 1136 C C . LYS A 1 145 ? -10.767 -1.562 3.612 1.00 86.25 145 LYS A C 1
ATOM 1138 O O . LYS A 1 145 ? -9.669 -2.097 3.475 1.00 86.25 145 LYS A O 1
ATOM 1143 N N . SER A 1 146 ? -11.664 -1.518 2.631 1.00 77.38 146 SER A N 1
ATOM 1144 C CA . SER A 1 146 ? -11.337 -1.923 1.266 1.00 77.38 146 SER A CA 1
ATOM 1145 C C . SER A 1 146 ? -10.667 -0.759 0.551 1.00 77.38 146 SER A C 1
ATOM 1147 O O . SER A 1 146 ? -11.242 0.323 0.472 1.00 77.38 146 SER A O 1
ATOM 1149 N N . GLU A 1 147 ? -9.472 -0.993 0.026 1.00 74.56 147 GLU A N 1
ATOM 1150 C CA . GLU A 1 147 ? -8.838 -0.083 -0.922 1.00 74.56 147 GLU A CA 1
ATOM 1151 C C . GLU A 1 147 ? -9.265 -0.470 -2.343 1.00 74.56 147 GLU A C 1
ATOM 1153 O O . GLU A 1 147 ? -9.347 -1.657 -2.685 1.00 74.56 147 GLU A O 1
ATOM 1158 N N . THR A 1 148 ? -9.601 0.534 -3.154 1.00 59.81 148 THR A N 1
ATOM 1159 C CA . THR A 1 148 ? -10.072 0.312 -4.526 1.00 59.81 148 THR A CA 1
ATOM 1160 C C . THR A 1 148 ? -8.871 0.004 -5.402 1.00 59.81 148 THR A C 1
ATOM 1162 O O . THR A 1 148 ? -7.956 0.817 -5.521 1.00 59.81 148 THR A O 1
ATOM 1165 N N . LEU A 1 149 ? -8.868 -1.171 -6.028 1.00 60.78 149 LEU A N 1
ATOM 1166 C CA . LEU A 1 149 ? -7.891 -1.475 -7.063 1.00 60.78 149 LEU A CA 1
ATOM 1167 C C . LEU A 1 149 ? -8.294 -0.715 -8.330 1.00 60.78 149 LEU A C 1
ATOM 1169 O O . LEU A 1 149 ? -9.418 -0.917 -8.799 1.00 60.78 149 LEU A O 1
ATOM 1173 N N . PRO A 1 150 ? -7.422 0.119 -8.920 1.00 58.12 150 PRO A N 1
ATOM 1174 C CA . PRO A 1 150 ? -7.609 0.502 -10.307 1.00 58.12 150 PRO A CA 1
ATOM 1175 C C . PRO A 1 150 ? -7.546 -0.789 -11.123 1.00 58.12 150 PRO A C 1
ATOM 1177 O O . PRO A 1 150 ? -6.508 -1.441 -11.187 1.00 58.12 150 PRO A O 1
ATOM 1180 N N . VAL A 1 151 ? -8.683 -1.215 -11.671 1.00 57.16 151 VAL A N 1
ATOM 1181 C CA . VAL A 1 151 ? -8.740 -2.373 -12.562 1.00 57.16 151 VAL A CA 1
ATOM 1182 C C . VAL A 1 151 ? -7.938 -1.993 -13.810 1.00 57.16 151 VAL A C 1
ATOM 1184 O O . VAL A 1 151 ? -8.362 -1.071 -14.512 1.00 57.16 151 VAL A O 1
ATOM 1187 N N . PRO A 1 152 ? -6.797 -2.642 -14.118 1.00 53.22 152 PRO A N 1
ATOM 1188 C CA . PRO A 1 152 ? -6.158 -2.444 -15.409 1.00 53.22 152 PRO A CA 1
ATOM 1189 C C . PRO A 1 152 ? -7.109 -3.044 -16.435 1.00 53.22 152 PRO A C 1
ATOM 1191 O O . PRO A 1 152 ? -7.236 -4.256 -16.502 1.00 53.22 152 PRO A O 1
ATOM 1194 N N . SER A 1 153 ? -7.866 -2.217 -17.150 1.00 52.25 153 SER A N 1
ATOM 1195 C CA . SER A 1 153 ? -8.915 -2.665 -18.067 1.00 52.25 153 SER A CA 1
ATOM 1196 C C . SER A 1 153 ? -8.367 -3.627 -19.134 1.00 52.25 153 SER A C 1
ATOM 1198 O O . SER A 1 153 ? -7.597 -3.173 -19.985 1.00 52.25 153 SER A O 1
ATOM 1200 N N . PRO A 1 154 ? -8.820 -4.895 -19.204 1.00 57.34 154 PRO A N 1
ATOM 1201 C CA . PRO A 1 154 ? -8.553 -5.756 -20.338 1.00 57.34 154 PRO A CA 1
ATOM 1202 C C . PRO A 1 154 ? -9.895 -6.334 -20.800 1.00 57.34 154 PRO A C 1
ATOM 1204 O O . PRO A 1 154 ? -10.198 -7.505 -20.603 1.00 57.34 154 PRO A O 1
ATOM 1207 N N . ARG A 1 155 ? -10.772 -5.489 -21.339 1.00 47.41 155 ARG A N 1
ATOM 1208 C CA . ARG A 1 155 ? -11.880 -5.974 -22.167 1.00 47.41 155 ARG A CA 1
ATOM 1209 C C . ARG A 1 155 ? -11.842 -5.228 -23.480 1.00 47.41 155 ARG A C 1
ATOM 1211 O O . ARG A 1 155 ? -12.687 -4.393 -23.773 1.00 47.41 155 ARG A O 1
ATOM 1218 N N . VAL A 1 156 ? -10.848 -5.579 -24.289 1.00 48.59 156 VAL A N 1
ATOM 1219 C CA . VAL A 1 156 ? -11.170 -5.756 -25.700 1.00 48.59 156 VAL A CA 1
ATOM 1220 C C . VAL A 1 156 ? -12.150 -6.922 -25.695 1.00 48.59 156 VAL A C 1
ATOM 1222 O O . VAL A 1 156 ? -11.770 -8.044 -25.370 1.00 48.59 156 VAL A O 1
ATOM 1225 N N . TRP A 1 157 ? -13.431 -6.641 -25.922 1.00 44.19 157 TRP A N 1
ATOM 1226 C CA . TRP A 1 157 ? -14.347 -7.669 -26.394 1.00 44.19 157 TRP A CA 1
ATOM 1227 C C . TRP A 1 157 ? -13.701 -8.228 -27.660 1.00 44.19 157 TRP A C 1
ATOM 1229 O O . TRP A 1 157 ? -13.736 -7.578 -28.699 1.00 44.19 157 TRP A O 1
ATOM 1239 N N . GLN A 1 158 ? -13.020 -9.364 -27.559 1.00 49.31 158 GLN A N 1
ATOM 1240 C CA . GLN A 1 158 ? -12.774 -10.180 -28.732 1.00 49.31 158 GLN A CA 1
ATOM 1241 C C . GLN A 1 158 ? -14.130 -10.815 -29.024 1.00 49.31 158 GLN A C 1
ATOM 1243 O O . GLN A 1 158 ? -14.591 -11.616 -28.206 1.00 49.31 158 GLN A O 1
ATOM 1248 N N . PRO A 1 159 ? -14.842 -10.411 -30.092 1.00 49.03 159 PRO A N 1
ATOM 1249 C CA . PRO A 1 159 ? -15.953 -11.218 -30.547 1.00 49.03 159 PRO A CA 1
ATOM 1250 C C . PRO A 1 159 ? -15.359 -12.585 -30.869 1.00 49.03 159 PRO A C 1
ATOM 1252 O O . PRO A 1 159 ? -14.452 -12.692 -31.693 1.00 49.03 159 PRO A O 1
ATOM 1255 N N . SER A 1 160 ? -15.808 -13.609 -30.155 1.00 51.97 160 SER A N 1
ATOM 1256 C CA . SER A 1 160 ? -15.488 -14.992 -30.466 1.00 51.97 160 SER A CA 1
ATOM 1257 C C . SER A 1 160 ? -15.856 -15.211 -31.933 1.00 51.97 160 SER A C 1
ATOM 1259 O O . SER A 1 160 ? -17.033 -15.162 -32.288 1.00 51.97 160 SER A O 1
ATOM 1261 N N . THR A 1 161 ? -14.867 -15.411 -32.801 1.00 54.50 161 THR A N 1
ATOM 1262 C CA . THR A 1 161 ? -15.101 -15.759 -34.211 1.00 54.50 161 THR A CA 1
ATOM 1263 C C . THR A 1 161 ? -15.649 -17.179 -34.371 1.00 54.50 161 THR A C 1
ATOM 1265 O O . THR A 1 161 ? -16.050 -17.551 -35.466 1.00 54.50 161 THR A O 1
ATOM 1268 N N . ASP A 1 162 ? -15.740 -17.932 -33.271 1.00 52.25 162 ASP A N 1
ATOM 1269 C CA . ASP A 1 162 ? -16.206 -19.320 -33.225 1.00 52.25 162 ASP A CA 1
ATOM 1270 C C . ASP A 1 162 ? -17.657 -19.460 -32.739 1.00 52.25 162 ASP A C 1
ATOM 1272 O O . ASP A 1 162 ? -18.046 -20.498 -32.203 1.00 52.25 162 ASP A O 1
ATOM 1276 N N . ALA A 1 163 ? -18.489 -18.426 -32.894 1.00 54.53 163 ALA A N 1
ATOM 1277 C CA . ALA A 1 163 ? -19.928 -18.631 -32.778 1.00 54.53 163 ALA A CA 1
ATOM 1278 C C . ALA A 1 163 ? -20.397 -19.408 -34.025 1.00 54.53 163 ALA A C 1
ATOM 1280 O O . ALA A 1 163 ? -20.274 -18.878 -35.134 1.00 54.53 163 ALA A O 1
ATOM 1281 N N . PRO A 1 164 ? -20.923 -20.644 -33.896 1.00 53.81 164 PRO A N 1
ATOM 1282 C CA . PRO A 1 164 ? -21.468 -21.355 -35.041 1.00 53.81 164 PRO A CA 1
ATOM 1283 C C . PRO A 1 164 ? -22.577 -20.500 -35.650 1.00 53.81 164 PRO A C 1
ATOM 1285 O O . PRO A 1 164 ? -23.485 -20.049 -34.947 1.00 53.81 164 PRO A O 1
ATOM 1288 N N . ALA A 1 165 ? -22.466 -20.238 -36.953 1.00 50.41 165 ALA A N 1
ATOM 1289 C CA . ALA A 1 165 ? -23.460 -19.487 -37.699 1.00 50.41 165 ALA A CA 1
ATOM 1290 C C . ALA A 1 165 ? -24.842 -20.092 -37.426 1.00 50.41 165 ALA A C 1
ATOM 1292 O O . ALA A 1 165 ? -25.066 -21.279 -37.665 1.00 50.41 165 ALA A O 1
ATOM 1293 N N . PHE A 1 166 ? -25.758 -19.282 -36.895 1.00 50.09 166 PHE A N 1
ATOM 1294 C CA . PHE A 1 166 ? -27.146 -19.679 -36.720 1.00 50.09 166 PHE A CA 1
ATOM 1295 C C . PHE A 1 166 ? -27.731 -19.938 -38.111 1.00 50.09 166 PHE A C 1
ATOM 1297 O O . PHE A 1 166 ? -28.080 -19.004 -38.828 1.00 50.09 166 PHE A O 1
ATOM 1304 N N . THR A 1 167 ? -27.783 -21.201 -38.527 1.00 50.94 167 THR A N 1
ATOM 1305 C CA . THR A 1 167 ? -28.489 -21.611 -39.739 1.00 50.94 167 THR A CA 1
ATOM 1306 C C . THR A 1 167 ? -29.979 -21.668 -39.402 1.00 50.94 167 THR A C 1
ATOM 1308 O O . THR A 1 167 ? -30.373 -22.547 -38.628 1.00 50.94 167 THR A O 1
ATOM 1311 N N . PRO A 1 168 ? -30.828 -20.765 -39.923 1.00 40.78 168 PRO A N 1
ATOM 1312 C CA . PRO A 1 168 ? -32.260 -20.868 -39.699 1.00 40.78 168 PRO A CA 1
ATOM 1313 C C . PRO A 1 168 ? -32.779 -22.140 -40.381 1.00 40.78 168 PRO A C 1
ATOM 1315 O O . PRO A 1 168 ? -32.664 -22.307 -41.594 1.00 40.78 168 PRO A O 1
ATOM 1318 N N . GLN A 1 169 ? -33.324 -23.058 -39.586 1.00 44.19 169 GLN A N 1
ATOM 1319 C CA . GLN A 1 169 ? -34.057 -24.219 -40.090 1.00 44.19 169 GLN A CA 1
ATOM 1320 C C . GLN A 1 169 ? -35.349 -23.741 -40.780 1.00 44.19 169 GLN A C 1
ATOM 1322 O O . GLN A 1 169 ? -36.041 -22.881 -40.225 1.00 44.19 169 GLN A O 1
ATOM 1327 N N . PRO A 1 170 ? -35.711 -24.271 -41.962 1.00 40.34 170 PRO A N 1
ATOM 1328 C CA . PRO A 1 170 ? -36.931 -23.868 -42.644 1.00 40.34 170 PRO A CA 1
ATOM 1329 C C . PRO A 1 170 ? -38.144 -24.473 -41.931 1.00 40.34 170 PRO A C 1
ATOM 1331 O O . PRO A 1 170 ? -38.379 -25.680 -41.963 1.00 40.34 170 PRO A O 1
ATOM 1334 N N . PHE A 1 171 ? -38.926 -23.614 -41.282 1.00 34.81 171 PHE A N 1
ATOM 1335 C CA . PHE A 1 171 ? -40.231 -23.964 -40.738 1.00 34.81 171 PHE A CA 1
ATOM 1336 C C . PHE A 1 171 ? -41.240 -24.038 -41.894 1.00 34.81 171 PHE A C 1
ATOM 1338 O O . PHE A 1 171 ? -41.607 -23.017 -42.474 1.00 34.81 171 PHE A O 1
ATOM 1345 N N . TYR A 1 172 ? -41.671 -25.250 -42.252 1.00 36.41 172 TYR A N 1
ATOM 1346 C CA . TYR A 1 172 ? -42.820 -25.455 -43.136 1.00 36.41 172 TYR A CA 1
ATOM 1347 C C . TYR A 1 172 ? -44.088 -25.003 -42.399 1.00 36.41 172 TYR A C 1
ATOM 1349 O O . TYR A 1 172 ? -44.584 -25.692 -41.512 1.00 36.41 172 TYR A O 1
ATOM 1357 N N . GLY A 1 173 ? -44.598 -23.826 -42.761 1.00 33.84 173 GLY A N 1
ATOM 1358 C CA . GLY A 1 173 ? -45.796 -23.225 -42.183 1.00 33.84 173 GLY A CA 1
ATOM 1359 C C . GLY A 1 173 ? -46.549 -22.415 -43.231 1.00 33.84 173 GLY A C 1
ATOM 1360 O O . GLY A 1 173 ? -46.086 -21.379 -43.690 1.00 33.84 173 GLY A O 1
ATOM 1361 N N . ASN A 1 174 ? -47.688 -22.958 -43.629 1.00 34.06 174 ASN A N 1
ATOM 1362 C CA . ASN A 1 174 ? -48.553 -22.575 -44.733 1.00 34.06 174 ASN A CA 1
ATOM 1363 C C . ASN A 1 174 ? -49.508 -21.409 -44.371 1.00 34.06 174 ASN A C 1
ATOM 1365 O O . ASN A 1 174 ? -50.056 -21.399 -43.275 1.00 34.06 174 ASN A O 1
ATOM 1369 N N . TYR A 1 175 ? -49.751 -20.521 -45.346 1.00 33.06 175 TYR A N 1
ATOM 1370 C CA . TYR A 1 175 ? -50.779 -19.460 -45.465 1.00 33.06 175 TYR A CA 1
ATOM 1371 C C . TYR A 1 175 ? -50.856 -18.292 -44.455 1.00 33.06 175 TYR A C 1
ATOM 1373 O O . TYR A 1 175 ? -51.292 -18.451 -43.321 1.00 33.06 175 TYR A O 1
ATOM 1381 N N . GLY A 1 176 ? -50.687 -17.066 -44.986 1.00 32.03 176 GLY A N 1
ATOM 1382 C CA . GLY A 1 176 ? -51.625 -15.966 -44.704 1.00 32.03 176 GLY A CA 1
ATOM 1383 C C . GLY A 1 176 ? -51.049 -14.563 -44.445 1.00 32.03 176 GLY A C 1
ATOM 1384 O O . GLY A 1 176 ? -50.741 -14.239 -43.308 1.00 32.03 176 GLY A O 1
ATOM 1385 N N . MET A 1 177 ? -51.128 -13.701 -45.473 1.00 38.00 177 MET A N 1
ATOM 1386 C CA . MET A 1 177 ? -51.302 -12.226 -45.422 1.00 38.00 177 MET A CA 1
ATOM 1387 C C . MET A 1 177 ? -50.064 -11.290 -45.406 1.00 38.00 177 MET A C 1
ATOM 1389 O O . MET A 1 177 ? -48.978 -11.686 -44.993 1.00 38.00 177 MET A O 1
ATOM 1393 N N . PRO A 1 178 ? -50.203 -10.065 -45.979 1.00 39.12 178 PRO A N 1
ATOM 1394 C CA . PRO A 1 178 ? -49.211 -9.503 -46.889 1.00 39.12 178 PRO A CA 1
ATOM 1395 C C . PRO A 1 178 ? -48.379 -8.336 -46.334 1.00 39.12 178 PRO A C 1
ATOM 1397 O O . PRO A 1 178 ? -48.738 -7.626 -45.401 1.00 39.12 178 PRO A O 1
ATOM 1400 N N . GLN A 1 179 ? -47.263 -8.155 -47.032 1.00 44.12 179 GLN A N 1
ATOM 1401 C CA . GLN A 1 179 ? -46.290 -7.067 -47.059 1.00 44.12 179 GLN A CA 1
ATOM 1402 C C . GLN A 1 179 ? -46.862 -5.656 -46.824 1.00 44.12 179 GLN A C 1
ATOM 1404 O O . GLN A 1 179 ? -47.796 -5.263 -47.520 1.00 44.12 179 GLN A O 1
ATOM 1409 N N . GLN A 1 180 ? -46.203 -4.856 -45.969 1.00 37.47 180 GLN A N 1
ATOM 1410 C CA . GLN A 1 180 ? -45.919 -3.443 -46.259 1.00 37.47 180 GLN A CA 1
ATOM 1411 C C . GLN A 1 180 ? -44.877 -2.795 -45.320 1.00 37.47 180 GLN A C 1
ATOM 1413 O O . GLN A 1 180 ? -45.007 -2.794 -44.104 1.00 37.47 180 GLN A O 1
ATOM 1418 N N . GLN A 1 181 ? -43.906 -2.171 -45.995 1.00 35.59 181 GLN A N 1
ATOM 1419 C CA . GLN A 1 181 ? -43.189 -0.932 -45.673 1.00 35.59 181 GLN A CA 1
ATOM 1420 C C . GLN A 1 181 ? -42.061 -0.927 -44.623 1.00 35.59 181 GLN A C 1
ATOM 1422 O O . GLN A 1 181 ? -42.246 -0.910 -43.412 1.00 35.59 181 GLN A O 1
ATOM 1427 N N . MET A 1 182 ? -40.856 -0.820 -45.194 1.00 34.12 182 MET A N 1
ATOM 1428 C CA . MET A 1 182 ? -39.629 -0.276 -44.619 1.00 34.12 182 MET A CA 1
ATOM 1429 C C . MET A 1 182 ? -39.894 1.034 -43.861 1.00 34.12 182 MET A C 1
ATOM 1431 O O . MET A 1 182 ? -40.448 1.975 -44.426 1.00 34.12 182 MET A O 1
ATOM 1435 N N . GLY A 1 183 ? -39.413 1.118 -42.622 1.00 31.22 183 GLY A N 1
ATOM 1436 C CA . GLY A 1 183 ? -39.390 2.344 -41.832 1.00 31.22 183 GLY A CA 1
ATOM 1437 C C . GLY A 1 183 ? -38.144 2.375 -40.955 1.00 31.22 183 GLY A C 1
ATOM 1438 O O . GLY A 1 183 ? -38.030 1.610 -40.003 1.00 31.22 183 GLY A O 1
ATOM 1439 N N . TYR A 1 184 ? -37.202 3.246 -41.315 1.00 39.75 184 TYR A N 1
ATOM 1440 C CA . TYR A 1 184 ? -36.058 3.642 -40.496 1.00 39.75 184 TYR A CA 1
ATOM 1441 C C . TYR A 1 184 ? -36.511 4.023 -39.076 1.00 39.75 184 TYR A C 1
ATOM 1443 O O . TYR A 1 184 ? -37.372 4.883 -38.927 1.00 39.75 184 TYR A O 1
ATOM 1451 N N . ASN A 1 185 ? -35.890 3.453 -38.041 1.00 32.47 185 ASN A N 1
ATOM 1452 C CA . ASN A 1 185 ? -35.881 4.019 -36.688 1.00 32.47 185 ASN A CA 1
ATOM 1453 C C . ASN A 1 185 ? -34.555 3.629 -36.022 1.00 32.47 185 ASN A C 1
ATOM 1455 O O . ASN A 1 185 ? -34.226 2.453 -35.911 1.00 32.47 185 ASN A O 1
ATOM 1459 N N . MET A 1 186 ? -33.647 4.588 -35.828 1.00 30.44 186 MET A N 1
ATOM 1460 C CA . MET A 1 186 ? -33.557 5.427 -34.624 1.00 30.44 186 MET A CA 1
ATOM 1461 C C . MET A 1 186 ? -33.313 4.580 -33.372 1.00 30.44 186 MET A C 1
ATOM 1463 O O . MET A 1 186 ? -34.163 3.817 -32.927 1.00 30.44 186 MET A O 1
ATOM 1467 N N . VAL A 1 187 ? -32.106 4.747 -32.832 1.00 35.59 187 VAL A N 1
ATOM 1468 C CA . VAL A 1 187 ? -31.571 4.138 -31.613 1.00 35.59 187 VAL A CA 1
ATOM 1469 C C . VAL A 1 187 ? -32.500 4.453 -30.434 1.00 35.59 187 VAL A C 1
ATOM 1471 O O . VAL A 1 187 ? -32.420 5.520 -29.831 1.00 35.59 187 VAL A O 1
ATOM 1474 N N . GLY A 1 188 ? -33.413 3.529 -30.133 1.00 31.44 188 GLY A N 1
ATOM 1475 C CA . GLY A 1 188 ? -34.284 3.545 -28.963 1.00 31.44 188 GLY A CA 1
ATOM 1476 C C . GLY A 1 188 ? -33.804 2.524 -27.933 1.00 31.44 188 GLY A C 1
ATOM 1477 O O . GLY A 1 188 ? -33.631 1.349 -28.247 1.00 31.44 188 GLY A O 1
ATOM 1478 N N . PHE A 1 189 ? -33.574 2.988 -26.705 1.00 35.25 189 PHE A N 1
ATOM 1479 C CA . PHE A 1 189 ? -33.291 2.167 -25.525 1.00 35.25 189 PHE A CA 1
ATOM 1480 C C . PHE A 1 189 ? -34.304 1.012 -25.373 1.00 35.25 189 PHE A C 1
ATOM 1482 O O . PHE A 1 189 ? -35.507 1.272 -25.459 1.00 35.25 189 PHE A O 1
ATOM 1489 N N . PRO A 1 190 ? -33.880 -0.234 -25.075 1.00 40.66 190 PRO A N 1
ATOM 1490 C CA . PRO A 1 190 ? -34.827 -1.285 -24.739 1.00 40.66 190 PRO A CA 1
ATOM 1491 C C . PRO A 1 190 ? -35.390 -1.097 -23.314 1.00 40.66 190 PRO A C 1
ATOM 1493 O O . PRO A 1 190 ? -34.670 -0.637 -22.418 1.00 40.66 190 PRO A O 1
ATOM 1496 N N . PRO A 1 191 ? -36.667 -1.455 -23.075 1.00 35.06 191 PRO A N 1
ATOM 1497 C CA . PRO A 1 191 ? -37.343 -1.236 -21.805 1.00 35.06 191 PRO A CA 1
ATOM 1498 C C . PRO A 1 191 ? -36.848 -2.186 -20.713 1.00 35.06 191 PRO A C 1
ATOM 1500 O O . PRO A 1 191 ? -36.446 -3.324 -20.947 1.00 35.06 191 PRO A O 1
ATOM 1503 N N . ARG A 1 192 ? -36.948 -1.697 -19.480 1.00 40.78 192 ARG A N 1
ATOM 1504 C CA . ARG A 1 192 ? -36.648 -2.397 -18.233 1.00 40.78 192 ARG A CA 1
ATOM 1505 C C . ARG A 1 192 ? -37.628 -3.565 -18.035 1.00 40.78 192 ARG A C 1
ATOM 1507 O O . ARG A 1 192 ? -38.805 -3.331 -17.785 1.00 40.78 192 ARG A O 1
ATOM 1514 N N . GLY A 1 193 ? -37.141 -4.805 -18.078 1.00 35.62 193 GLY A N 1
ATOM 1515 C CA . GLY A 1 193 ? -37.938 -5.967 -17.678 1.00 35.62 193 GLY A CA 1
ATOM 1516 C C . GLY A 1 193 ? -37.297 -7.318 -17.993 1.00 35.62 193 GLY A C 1
ATOM 1517 O O . GLY A 1 193 ? -37.228 -7.702 -19.148 1.00 35.62 193 GLY A O 1
ATOM 1518 N N . GLN A 1 194 ? -36.941 -8.041 -16.924 1.00 33.56 194 GLN A N 1
ATOM 1519 C CA . GLN A 1 194 ? -36.695 -9.493 -16.852 1.00 33.56 194 GLN A CA 1
ATOM 1520 C C . GLN A 1 194 ? -35.360 -10.015 -17.419 1.00 33.56 194 GLN A C 1
ATOM 1522 O O . GLN A 1 194 ? -35.247 -10.424 -18.567 1.00 33.56 194 GLN A O 1
ATOM 1527 N N . VAL A 1 195 ? -34.358 -10.099 -16.538 1.00 38.62 195 VAL A N 1
ATOM 1528 C CA . VAL A 1 195 ? -33.213 -11.017 -16.674 1.00 38.62 195 VAL A CA 1
ATOM 1529 C C . VAL A 1 195 ? -33.474 -12.249 -15.795 1.00 38.62 195 VAL A C 1
ATOM 1531 O O . VAL A 1 195 ? -33.450 -12.116 -14.569 1.00 38.62 195 VAL A O 1
ATOM 1534 N N . PRO A 1 196 ? -33.715 -13.444 -16.363 1.00 35.16 196 PRO A N 1
ATOM 1535 C CA . PRO A 1 196 ? -33.635 -14.704 -15.630 1.00 35.16 196 PRO A CA 1
ATOM 1536 C C . PRO A 1 196 ? -32.157 -15.100 -15.509 1.00 35.16 196 PRO A C 1
ATOM 1538 O O . PRO A 1 196 ? -31.478 -15.220 -16.525 1.00 35.16 196 PRO A O 1
ATOM 1541 N N . GLY A 1 197 ? -31.633 -15.300 -14.294 1.00 35.88 197 GLY A N 1
ATOM 1542 C CA . GLY A 1 197 ? -30.274 -15.853 -14.165 1.00 35.88 197 GLY A CA 1
ATOM 1543 C C . GLY A 1 197 ? -29.523 -15.683 -12.845 1.00 35.88 197 GLY A C 1
ATOM 1544 O O . GLY A 1 197 ? -28.412 -16.187 -12.734 1.00 35.88 197 GLY A O 1
ATOM 1545 N N . TRP A 1 198 ? -30.080 -15.032 -11.823 1.00 34.25 198 TRP A N 1
ATOM 1546 C CA . TRP A 1 198 ? -29.402 -14.897 -10.525 1.00 34.25 198 TRP A CA 1
ATOM 1547 C C . TRP A 1 198 ? -29.903 -15.921 -9.504 1.00 34.25 198 TRP A C 1
ATOM 1549 O O . TRP A 1 198 ? -30.555 -15.545 -8.535 1.00 34.25 198 TRP A O 1
ATOM 1559 N N . ASN A 1 199 ? -29.624 -17.216 -9.711 1.00 40.97 199 ASN A N 1
ATOM 1560 C CA . ASN A 1 199 ? -29.719 -18.194 -8.615 1.00 40.97 199 ASN A CA 1
ATOM 1561 C C . ASN A 1 199 ? -28.939 -19.507 -8.847 1.00 40.97 199 ASN A C 1
ATOM 1563 O O . ASN A 1 199 ? -29.509 -20.590 -8.762 1.00 40.97 199 ASN A O 1
ATOM 1567 N N . GLN A 1 200 ? -27.633 -19.443 -9.140 1.00 44.22 200 GLN A N 1
ATOM 1568 C CA . GLN A 1 200 ? -26.797 -20.660 -9.235 1.00 44.22 200 GLN A CA 1
ATOM 1569 C C . GLN A 1 200 ? -25.644 -20.749 -8.227 1.00 44.22 200 GLN A C 1
ATOM 1571 O O . GLN A 1 200 ? -25.103 -21.830 -8.023 1.00 44.22 200 GLN A O 1
ATOM 1576 N N . SER A 1 201 ? -25.312 -19.686 -7.495 1.00 43.22 201 SER A N 1
ATOM 1577 C CA . SER A 1 201 ? -24.163 -19.701 -6.576 1.00 43.22 201 SER A CA 1
ATOM 1578 C C . SER A 1 201 ? -24.461 -20.201 -5.155 1.00 43.22 201 SER A C 1
ATOM 1580 O O . SER A 1 201 ? -23.531 -20.336 -4.367 1.00 43.22 201 SER A O 1
ATOM 1582 N N . ARG A 1 202 ? -25.718 -20.533 -4.811 1.00 41.00 202 ARG A N 1
ATOM 1583 C CA . ARG A 1 202 ? -26.062 -21.084 -3.480 1.00 41.00 202 ARG A CA 1
ATOM 1584 C C . ARG A 1 202 ? -26.121 -22.620 -3.425 1.00 41.00 202 ARG A C 1
ATOM 1586 O O . ARG A 1 202 ? -26.021 -23.180 -2.343 1.00 41.00 202 ARG A O 1
ATOM 1593 N N . ILE A 1 203 ? -26.247 -23.306 -4.565 1.00 46.34 203 ILE A N 1
ATOM 1594 C CA . ILE A 1 203 ? -26.374 -24.779 -4.598 1.00 46.34 203 ILE A CA 1
ATOM 1595 C C . ILE A 1 203 ? -24.998 -25.458 -4.584 1.00 46.34 203 ILE A C 1
ATOM 1597 O O . ILE A 1 203 ? -24.822 -26.502 -3.963 1.00 46.34 203 ILE A O 1
ATOM 1601 N N . GLN A 1 204 ? -23.985 -24.831 -5.186 1.00 41.28 204 GLN A N 1
ATOM 1602 C CA . GLN A 1 204 ? -22.648 -25.420 -5.256 1.00 41.28 204 GLN A CA 1
ATOM 1603 C C . GLN A 1 204 ? -21.947 -25.463 -3.890 1.00 41.28 204 GLN A C 1
ATOM 1605 O O . GLN A 1 204 ? -21.080 -26.312 -3.690 1.00 41.28 204 GLN A O 1
ATOM 1610 N N . TYR A 1 205 ? -22.355 -24.601 -2.944 1.00 44.34 205 TYR A N 1
ATOM 1611 C CA . TYR A 1 205 ? -21.723 -24.555 -1.629 1.00 44.34 205 TYR A CA 1
ATOM 1612 C C . TYR A 1 205 ? -22.185 -25.683 -0.677 1.00 44.34 205 TYR A C 1
ATOM 1614 O O . TYR A 1 205 ? -21.407 -26.206 0.108 1.00 44.34 205 TYR A O 1
ATOM 1622 N N . GLN A 1 206 ? -23.423 -26.169 -0.800 1.00 44.62 206 GLN A N 1
ATOM 1623 C CA . GLN A 1 206 ? -23.884 -27.301 0.022 1.00 44.62 206 GLN A CA 1
ATOM 1624 C C . GLN A 1 206 ? -23.351 -28.661 -0.458 1.00 44.62 206 GLN A C 1
ATOM 1626 O O . GLN A 1 206 ? -23.211 -29.583 0.344 1.00 44.62 206 GLN A O 1
ATOM 1631 N N . GLY A 1 207 ? -23.020 -28.789 -1.748 1.00 47.09 207 GLY A N 1
ATOM 1632 C CA . GLY A 1 207 ? -22.521 -30.044 -2.315 1.00 47.09 207 GLY A CA 1
ATOM 1633 C C . GLY A 1 207 ? -21.111 -30.414 -1.848 1.00 47.09 207 GLY A C 1
ATOM 1634 O O . GLY A 1 207 ? -20.858 -31.582 -1.563 1.00 47.09 207 GLY A O 1
ATOM 1635 N N . TYR A 1 208 ? -20.202 -29.439 -1.714 1.00 47.12 208 TYR A N 1
ATOM 1636 C CA . TYR A 1 208 ? -18.829 -29.733 -1.279 1.00 47.12 208 TYR A CA 1
ATOM 1637 C C . TYR A 1 208 ? -18.764 -30.168 0.192 1.00 47.12 208 TYR A C 1
ATOM 1639 O O . TYR A 1 208 ? -17.895 -30.952 0.566 1.00 47.12 208 TYR A O 1
ATOM 1647 N N . GLU A 1 209 ? -19.678 -29.672 1.030 1.00 48.81 209 GLU A N 1
ATOM 1648 C CA . GLU A 1 209 ? -19.708 -29.980 2.461 1.00 48.81 209 GLU A CA 1
ATOM 1649 C C . GLU A 1 209 ? -20.217 -31.406 2.694 1.00 48.81 209 GLU A C 1
ATOM 1651 O O . GLU A 1 209 ? -19.621 -32.146 3.474 1.00 48.81 209 GLU A O 1
ATOM 1656 N N . GLN A 1 210 ? -21.239 -31.840 1.947 1.00 49.16 210 GLN A N 1
ATOM 1657 C CA . GLN A 1 210 ? -21.740 -33.217 2.026 1.00 49.16 210 GLN A CA 1
ATOM 1658 C C . GLN A 1 210 ? -20.725 -34.238 1.501 1.00 49.16 210 GLN A C 1
ATOM 1660 O O . GLN A 1 210 ? -20.512 -35.266 2.142 1.00 49.16 210 GLN A O 1
ATOM 1665 N N . GLN A 1 211 ? -20.025 -33.928 0.405 1.00 47.25 211 GLN A N 1
ATOM 1666 C CA . GLN A 1 211 ? -19.030 -34.841 -0.164 1.00 47.25 211 GLN A CA 1
ATOM 1667 C C . GLN A 1 211 ? -17.829 -35.063 0.768 1.00 47.25 211 GLN A C 1
ATOM 1669 O O . GLN A 1 211 ? -17.303 -36.174 0.848 1.00 47.25 211 GLN A O 1
ATOM 1674 N N . ASN A 1 212 ? -17.416 -34.032 1.512 1.00 53.59 212 ASN A N 1
ATOM 1675 C CA . ASN A 1 212 ? -16.324 -34.154 2.481 1.00 53.59 212 ASN A CA 1
ATOM 1676 C C . ASN A 1 212 ? -16.730 -34.960 3.725 1.00 53.59 212 ASN A C 1
ATOM 1678 O O . ASN A 1 212 ? -15.912 -35.706 4.265 1.00 53.59 212 ASN A O 1
ATOM 1682 N N . VAL A 1 213 ? -17.987 -34.845 4.168 1.00 58.19 213 VAL A N 1
ATOM 1683 C CA . VAL A 1 213 ? -18.498 -35.597 5.326 1.00 58.19 213 VAL A CA 1
ATOM 1684 C C . VAL A 1 213 ? -18.667 -37.082 4.978 1.00 58.19 213 VAL A C 1
ATOM 1686 O O . VAL A 1 213 ? -18.298 -37.939 5.782 1.00 58.19 213 VAL A O 1
ATOM 1689 N N . GLU A 1 214 ? -19.133 -37.411 3.767 1.00 55.50 214 GLU A N 1
ATOM 1690 C CA . GLU A 1 214 ? -19.231 -38.803 3.299 1.00 55.50 214 GLU A CA 1
ATOM 1691 C C . GLU A 1 214 ? -17.856 -39.458 3.110 1.00 55.50 214 GLU A C 1
ATOM 1693 O O . GLU A 1 214 ? -17.676 -40.617 3.488 1.00 55.50 214 GLU A O 1
ATOM 1698 N N . GLN A 1 215 ? -16.854 -38.725 2.608 1.00 56.47 215 GLN A N 1
ATOM 1699 C CA . GLN A 1 215 ? -15.486 -39.250 2.511 1.00 56.47 215 GLN A CA 1
ATOM 1700 C C . GLN A 1 215 ? -14.848 -39.484 3.889 1.00 56.47 215 GLN A C 1
ATOM 1702 O O . GLN A 1 215 ? -14.158 -40.489 4.077 1.00 56.47 215 GLN A O 1
ATOM 1707 N N . GLN A 1 216 ? -15.118 -38.623 4.878 1.00 57.00 216 GLN A N 1
ATOM 1708 C CA . GLN A 1 216 ? -14.664 -38.855 6.255 1.00 57.00 216 GLN A CA 1
ATOM 1709 C C . GLN A 1 216 ? -15.365 -40.047 6.917 1.00 57.00 216 GLN A C 1
ATOM 1711 O O . GLN A 1 216 ? -14.705 -40.819 7.615 1.00 57.00 216 GLN A O 1
ATOM 1716 N N . GLN A 1 217 ? -16.664 -40.252 6.679 1.00 60.25 217 GLN A N 1
ATOM 1717 C CA . GLN A 1 217 ? -17.373 -41.424 7.208 1.00 60.25 217 GLN A CA 1
ATOM 1718 C C . GLN A 1 217 ? -16.926 -42.730 6.543 1.00 60.25 217 GLN A C 1
ATOM 1720 O O . GLN A 1 217 ? -16.772 -43.732 7.241 1.00 60.25 217 GLN A O 1
ATOM 1725 N N . GLN A 1 218 ? -16.638 -42.734 5.237 1.00 59.38 218 GLN A N 1
ATOM 1726 C CA . GLN A 1 218 ? -16.091 -43.917 4.564 1.00 59.38 218 GLN A CA 1
ATOM 1727 C C . GLN A 1 218 ? -14.678 -44.262 5.047 1.00 59.38 218 GLN A C 1
ATOM 1729 O O . GLN A 1 218 ? -14.378 -45.443 5.218 1.00 59.38 218 GLN A O 1
ATOM 1734 N N . GLN A 1 219 ? -13.826 -43.271 5.341 1.00 56.97 219 GLN A N 1
ATOM 1735 C CA . GLN A 1 219 ? -12.524 -43.543 5.961 1.00 56.97 219 GLN A CA 1
ATOM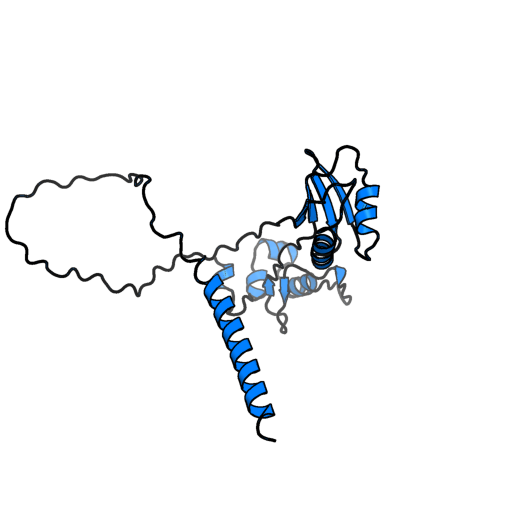 1736 C C . GLN A 1 219 ? -12.670 -44.122 7.372 1.00 56.97 219 GLN A C 1
ATOM 1738 O O . GLN A 1 219 ? -11.984 -45.087 7.698 1.00 56.97 219 GLN A O 1
ATOM 1743 N N . GLN A 1 220 ? -13.593 -43.612 8.193 1.00 57.66 220 GLN A N 1
ATOM 1744 C CA . GLN A 1 220 ? -13.820 -44.165 9.535 1.00 57.66 220 GLN A CA 1
ATOM 1745 C C . GLN A 1 220 ? -14.395 -45.589 9.503 1.00 57.66 220 GLN A C 1
ATOM 1747 O O . GLN A 1 220 ? -14.002 -46.416 10.325 1.00 57.66 220 GLN A O 1
ATOM 1752 N N . GLN A 1 221 ? -15.265 -45.907 8.539 1.00 58.25 221 GLN A N 1
ATOM 1753 C CA . GLN A 1 221 ? -15.782 -47.268 8.360 1.00 58.25 221 GLN A CA 1
ATOM 1754 C C . GLN A 1 221 ? -14.714 -48.233 7.834 1.00 58.25 221 GLN A C 1
ATOM 1756 O O . GLN A 1 221 ? -14.658 -49.372 8.284 1.00 58.25 221 GLN A O 1
ATOM 1761 N N . GLN A 1 222 ? -13.813 -47.786 6.951 1.00 56.66 222 GLN A N 1
ATOM 1762 C CA . GLN A 1 222 ? -12.689 -48.623 6.525 1.00 56.66 222 GLN A CA 1
ATOM 1763 C C . GLN A 1 222 ? -11.747 -48.933 7.695 1.00 56.66 222 GLN A C 1
ATOM 1765 O O . GLN A 1 222 ? -11.362 -50.088 7.865 1.00 56.66 222 GLN A O 1
ATOM 1770 N N . VAL A 1 223 ? -11.450 -47.958 8.560 1.00 56.62 223 VAL A N 1
ATOM 1771 C CA . VAL A 1 223 ? -10.592 -48.175 9.739 1.00 56.62 223 VAL A CA 1
ATOM 1772 C C . VAL A 1 223 ? -11.228 -49.152 10.745 1.00 56.62 223 VAL A C 1
ATOM 1774 O O . VAL A 1 223 ? -10.510 -49.958 11.337 1.00 56.62 223 VAL A O 1
ATOM 1777 N N . SER A 1 224 ? -12.558 -49.173 10.899 1.00 54.22 224 SER A N 1
ATOM 1778 C CA . SER A 1 224 ? -13.236 -50.114 11.809 1.00 54.22 224 SER A CA 1
ATOM 1779 C C . SER A 1 224 ? -13.344 -51.545 11.259 1.00 54.22 224 SER A C 1
ATOM 1781 O O . SER A 1 224 ? -13.243 -52.502 12.031 1.00 54.22 224 SER A O 1
ATOM 1783 N N . THR A 1 225 ? -13.445 -51.730 9.937 1.00 52.69 225 THR A N 1
ATOM 1784 C CA . THR A 1 225 ? -13.382 -53.074 9.323 1.00 52.69 225 THR A CA 1
ATOM 1785 C C . THR A 1 225 ? -12.016 -53.751 9.462 1.00 52.69 225 THR A C 1
ATOM 1787 O O . THR A 1 225 ? -11.961 -54.975 9.561 1.00 52.69 225 THR A O 1
ATOM 1790 N N . TRP A 1 226 ? -10.916 -52.993 9.548 1.00 48.47 226 TRP A N 1
ATOM 1791 C CA . TRP A 1 226 ? -9.578 -53.568 9.770 1.00 48.47 226 TRP A CA 1
ATOM 1792 C C . TRP A 1 226 ? -9.318 -53.945 11.238 1.00 48.47 226 TRP A C 1
ATOM 1794 O O . TRP A 1 226 ? -8.512 -54.833 11.501 1.00 48.47 226 TRP A O 1
ATOM 1804 N N . ALA A 1 227 ? -10.037 -53.341 12.189 1.00 52.41 227 ALA A N 1
ATOM 1805 C CA . ALA A 1 227 ? -9.929 -53.650 13.619 1.00 52.41 227 ALA A CA 1
ATOM 1806 C C . ALA A 1 227 ? -10.713 -54.907 14.057 1.00 52.41 227 ALA A C 1
ATOM 1808 O O . ALA A 1 227 ? -10.660 -55.276 15.224 1.00 52.41 227 ALA A O 1
ATOM 1809 N N . SER A 1 228 ? -11.441 -55.558 13.140 1.00 52.78 228 SER A N 1
ATOM 1810 C CA . SER A 1 228 ? -12.337 -56.688 13.449 1.00 52.78 228 SER A CA 1
ATOM 1811 C C . SER A 1 228 ? -11.843 -58.050 12.930 1.00 52.78 228 SER A C 1
ATOM 1813 O O . SER A 1 228 ? -12.584 -59.025 13.003 1.00 52.78 228 SER A O 1
ATOM 1815 N N . THR A 1 229 ? -10.625 -58.132 12.372 1.00 55.84 229 THR A N 1
ATOM 1816 C CA . THR A 1 229 ? -10.066 -59.388 11.810 1.00 55.84 229 THR A CA 1
ATOM 1817 C C . THR A 1 229 ? -8.741 -59.815 12.464 1.00 55.84 229 THR A C 1
ATOM 1819 O O . THR A 1 229 ? -7.966 -60.549 11.859 1.00 55.84 229 THR A O 1
ATOM 1822 N N . TRP A 1 230 ? -8.488 -59.401 13.708 1.00 48.28 230 TRP A N 1
ATOM 1823 C CA . TRP A 1 230 ? -7.457 -59.987 14.573 1.00 48.28 230 TRP A CA 1
ATOM 1824 C C . TRP A 1 230 ? -7.966 -60.089 16.005 1.00 48.28 230 TRP A C 1
ATOM 1826 O O . TRP A 1 230 ? -8.548 -59.089 16.480 1.00 48.28 230 TRP A O 1
#

pLDDT: mean 70.7, std 19.9, range [30.44, 92.56]

Sequence (230 aa):
TYMLSQMDNDGYIPIATIGEFKQLKKFTGGNLNLIVESIIGKIGSRVDESMRSTICELSDDQARIKASWKRPQRTTIILREVKEGTTEDDIKNLLADTDYKVQSVRSDVGQTWFVTMSTEDDAKSALLHLIGKTLNKESVKARLKSETLPVPSPRVWQPSTDAPAFTPQPFYGNYGMPQQQMGYNMVGFPPRGQVPGWNQSRIQYQGYEQQNVEQQQQQQQQVSTWASTW